Protein AF-A0A3D4WMC2-F1 (afdb_monomer_lite)

Sequence (214 aa):
MTVELIIPGALRSEVDGASRVSVDASGTLRAVLDEVEQRWPRLGRRIRDEQGELRRYVNVYVNGEDCRALSGQETEVASGAEVQVIPSVAGGSDFDGKAVLAEHFAPWVQDLGLVVEETGADFATLRLPWSDRLAREGGALSGQALMAAADTATVIAISSARGSFGPMTTVQLSANFQRPVTGQDVLVTSRITKLGRSLAFADITMSVSDAVVA

Radius of gyration: 20.29 Å; chains: 1; bounding box: 55×29×48 Å

Secondary structure (DSSP, 8-state):
-EEEEE--GGGGGGGTT-SEEEEE--EEHHHHHHHHHHH-HHHHHHHB-TTSPBPTTEEEEETTEEGGGTTGGG-EE-TT-EEEEEE--SSS----HHHHHHHHS-HHHHTTT-EEEEE-SSEEEEEE---TTTBPTTSBBPHHHHHHHHHHHHHHHHHHHHTS------S-------S--BSS-EEEEEEEEEE-SS-EEEEEEEEETTEE--

pLDDT: mean 90.65, std 10.29, range [39.53, 98.75]

Foldseek 3Di:
DKEKEADAQVCCVLVVNDRIDIFPAFQWLLRSLVSCCVVRVVSSVLQAPPVSAGDPQKFKAKQLHTLVVPVNRNHGHDPHIYIYIAGRPPDDDDLPLVCCQVPPDDPVLVVQVKAWDDEDLFKTKIKRFQDPVQADVVQFGDVVSVQSNQVSRQQSRLCSNRNHHDDDDDPDDDDDFDDTDHPFMKIKMWGWPDDDRRDTDIDIFIDTPNDTGD

Structure (mmCIF, N/CA/C/O backbone):
data_AF-A0A3D4WMC2-F1
#
_entry.id   AF-A0A3D4WMC2-F1
#
loop_
_atom_site.group_PDB
_atom_site.id
_atom_site.type_symbol
_atom_site.label_atom_id
_atom_site.label_alt_id
_atom_site.label_comp_id
_atom_site.label_asym_id
_atom_site.label_entity_id
_atom_site.label_seq_id
_atom_site.pdbx_PDB_ins_code
_atom_site.Cartn_x
_atom_site.Cartn_y
_atom_site.Cartn_z
_atom_site.occupancy
_atom_site.B_iso_or_equiv
_atom_site.auth_seq_id
_atom_site.auth_comp_id
_atom_site.auth_asym_id
_atom_site.auth_atom_id
_atom_site.pdbx_PDB_model_num
ATOM 1 N N . MET A 1 1 ? -23.865 13.135 20.767 1.00 79.81 1 MET A N 1
ATOM 2 C CA . MET A 1 1 ? -22.484 13.469 20.352 1.00 79.81 1 MET A CA 1
ATOM 3 C C . MET A 1 1 ? -22.296 12.842 18.989 1.00 79.81 1 MET A C 1
ATOM 5 O O . MET A 1 1 ? -22.912 11.811 18.766 1.00 79.81 1 MET A O 1
ATOM 9 N N . THR A 1 2 ? -21.524 13.448 18.093 1.00 91.06 2 THR A N 1
ATOM 10 C CA . THR A 1 2 ? -21.392 12.935 16.721 1.00 91.06 2 THR A CA 1
ATOM 11 C C . THR A 1 2 ? -20.000 12.358 16.528 1.00 91.06 2 THR A C 1
ATOM 13 O O . THR A 1 2 ? -19.011 13.019 16.839 1.00 91.06 2 THR A O 1
ATOM 16 N N . VAL A 1 3 ? -19.936 11.125 16.041 1.00 95.00 3 VAL A N 1
ATOM 17 C CA . VAL A 1 3 ? -18.716 10.383 15.712 1.00 95.00 3 VAL A CA 1
ATOM 18 C C . VAL A 1 3 ? -18.649 10.247 14.194 1.00 95.00 3 VAL A C 1
ATOM 20 O O . VAL A 1 3 ? -19.673 10.005 13.547 1.00 95.00 3 VAL A O 1
ATOM 23 N N . GLU A 1 4 ? -17.466 10.422 13.614 1.00 96.44 4 GLU A N 1
ATOM 24 C CA . GLU A 1 4 ? -17.258 10.190 12.185 1.00 96.44 4 GLU A CA 1
ATOM 25 C C . GLU A 1 4 ? -16.843 8.736 11.962 1.00 96.44 4 GLU A C 1
ATOM 27 O O . GLU A 1 4 ? -15.809 8.297 12.457 1.00 96.44 4 GLU A O 1
ATOM 32 N N . LEU A 1 5 ? -17.648 7.979 11.219 1.00 96.00 5 LEU A N 1
ATOM 33 C CA . LEU A 1 5 ? -17.351 6.601 10.850 1.00 96.00 5 LEU A CA 1
ATOM 34 C C . LEU A 1 5 ? -16.801 6.550 9.420 1.00 96.00 5 LEU A C 1
ATOM 36 O O . LEU A 1 5 ? -17.503 6.894 8.465 1.00 96.00 5 LEU A O 1
ATOM 40 N N . ILE A 1 6 ? -15.564 6.085 9.263 1.00 90.88 6 ILE A N 1
ATOM 41 C CA . ILE A 1 6 ? -14.930 5.852 7.963 1.00 90.88 6 ILE A CA 1
ATOM 42 C C . ILE A 1 6 ? -15.318 4.473 7.442 1.00 90.88 6 ILE A C 1
ATOM 44 O O . ILE A 1 6 ? -15.107 3.451 8.106 1.00 90.88 6 ILE A O 1
ATOM 48 N N . ILE A 1 7 ? -15.834 4.455 6.213 1.00 88.69 7 ILE A N 1
ATOM 49 C CA . ILE A 1 7 ? -16.343 3.256 5.558 1.00 88.69 7 ILE A CA 1
ATOM 50 C C . ILE A 1 7 ? -15.351 2.768 4.490 1.00 88.69 7 ILE A C 1
ATOM 52 O O . ILE A 1 7 ? -15.084 3.473 3.503 1.00 88.69 7 ILE A O 1
ATOM 56 N N . PRO A 1 8 ? -14.814 1.546 4.642 1.00 79.25 8 PRO A N 1
ATOM 57 C CA . PRO A 1 8 ? -13.901 0.957 3.672 1.00 79.25 8 PRO A CA 1
ATOM 58 C C . PRO A 1 8 ? -14.648 0.643 2.373 1.00 79.25 8 PRO A C 1
ATOM 60 O O . PRO A 1 8 ? -15.849 0.374 2.395 1.00 79.25 8 PRO A O 1
ATOM 63 N N . GLY A 1 9 ? -13.933 0.643 1.240 1.00 75.12 9 GLY A N 1
ATOM 64 C CA . GLY A 1 9 ? -14.512 0.454 -0.101 1.00 75.12 9 GLY A CA 1
ATOM 65 C C . GLY A 1 9 ? -15.495 -0.719 -0.187 1.00 75.12 9 GLY A C 1
ATOM 66 O O . GLY A 1 9 ? -16.631 -0.533 -0.617 1.00 75.12 9 GLY A O 1
ATOM 67 N N . ALA A 1 10 ? -15.094 -1.873 0.352 1.00 76.25 10 ALA A N 1
ATOM 68 C CA . ALA A 1 10 ? -15.871 -3.115 0.387 1.00 76.25 10 ALA A CA 1
ATOM 69 C C . ALA A 1 10 ? -17.209 -3.041 1.154 1.00 76.25 10 ALA A C 1
ATOM 71 O O . ALA A 1 10 ? -18.025 -3.953 1.054 1.00 76.25 10 ALA A O 1
ATOM 72 N N . LEU A 1 11 ? -17.429 -2.001 1.966 1.00 84.94 11 LEU A N 1
ATOM 73 C CA . LEU A 1 11 ? -18.644 -1.820 2.769 1.00 84.94 11 LEU A CA 1
ATOM 74 C C . LEU A 1 11 ? -19.471 -0.600 2.341 1.00 84.94 11 LEU A C 1
ATOM 76 O O . LEU A 1 11 ? -20.548 -0.376 2.891 1.00 84.94 11 LEU A O 1
ATOM 80 N N . ARG A 1 12 ? -19.013 0.183 1.353 1.00 85.88 12 ARG A N 1
ATOM 81 C CA . ARG A 1 12 ? -19.705 1.414 0.929 1.00 85.88 12 ARG A CA 1
ATOM 82 C C . ARG A 1 12 ? -21.097 1.148 0.356 1.00 85.88 12 ARG A C 1
ATOM 84 O O . ARG A 1 12 ? -21.978 1.985 0.520 1.00 85.88 12 ARG A O 1
ATOM 91 N N . SER A 1 13 ? -21.333 -0.009 -0.267 1.00 86.00 13 SER A N 1
ATOM 92 C CA . SER A 1 13 ? -22.663 -0.406 -0.763 1.00 86.00 13 SER 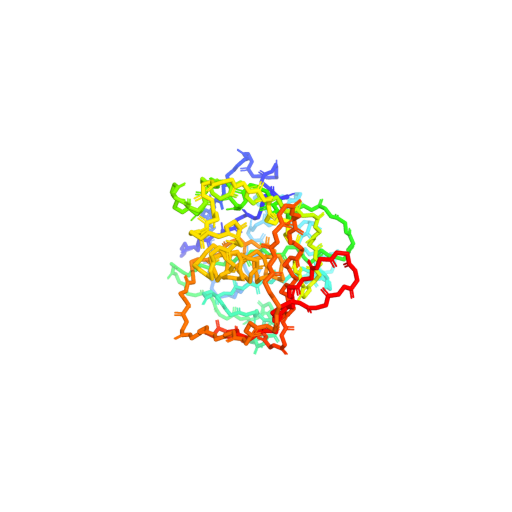A CA 1
ATOM 93 C C . SER A 1 13 ? -23.722 -0.499 0.335 1.00 86.00 13 SER A C 1
ATOM 95 O O . SER A 1 13 ? -24.908 -0.392 0.040 1.00 86.00 13 SER A O 1
ATOM 97 N N . GLU A 1 14 ? -23.309 -0.671 1.593 1.00 92.06 14 GLU A N 1
ATOM 98 C CA . GLU A 1 14 ? -24.220 -0.765 2.736 1.00 92.06 14 GLU A CA 1
ATOM 99 C C . GLU A 1 14 ? -24.633 0.609 3.287 1.00 92.06 14 GLU A C 1
ATOM 101 O O . GLU A 1 14 ? -25.505 0.684 4.152 1.00 92.06 14 GLU A O 1
ATOM 106 N N . VAL A 1 15 ? -24.016 1.686 2.786 1.00 93.50 15 VAL A N 1
ATOM 107 C CA . VAL A 1 15 ? -24.233 3.084 3.197 1.00 93.50 15 VAL A CA 1
ATOM 108 C C . VAL A 1 15 ? -24.370 4.022 1.989 1.00 93.50 15 VAL A C 1
ATOM 110 O O . VAL A 1 15 ? -23.831 5.129 1.976 1.00 93.50 15 VAL A O 1
ATOM 113 N N . ASP A 1 16 ? -25.048 3.568 0.934 1.00 90.62 16 ASP A N 1
ATOM 114 C CA . ASP A 1 16 ? -25.332 4.364 -0.273 1.00 90.62 16 ASP A CA 1
ATOM 115 C C . ASP A 1 16 ? -24.078 4.943 -0.964 1.00 90.62 16 ASP A C 1
ATOM 117 O O . ASP A 1 16 ? -24.099 6.019 -1.561 1.00 90.62 16 ASP A O 1
ATOM 121 N N . GLY A 1 17 ? -22.953 4.229 -0.885 1.00 84.25 17 GLY A N 1
ATOM 122 C CA . GLY A 1 17 ? -21.684 4.624 -1.497 1.00 84.25 17 GLY A CA 1
ATOM 123 C C . GLY A 1 17 ? -20.848 5.602 -0.665 1.00 84.25 17 GLY A C 1
ATOM 124 O O . GLY A 1 17 ? -19.732 5.935 -1.074 1.00 84.25 17 GLY A O 1
ATOM 125 N N . ALA A 1 18 ? -21.336 6.051 0.495 1.00 88.88 18 ALA A N 1
ATOM 126 C CA . ALA A 1 18 ? -20.637 7.022 1.327 1.00 88.88 18 ALA A CA 1
ATOM 127 C C . ALA A 1 18 ? -19.306 6.467 1.865 1.00 88.88 18 ALA A C 1
ATOM 129 O O . ALA A 1 18 ? -19.234 5.358 2.391 1.00 88.88 18 ALA A O 1
ATOM 130 N N . SER A 1 19 ? -18.236 7.259 1.761 1.00 83.62 19 SER A N 1
ATOM 131 C CA . SER A 1 19 ? -16.929 6.936 2.355 1.00 83.62 19 SER A CA 1
ATOM 132 C C . SER A 1 19 ? -16.824 7.343 3.827 1.00 83.62 19 SER A C 1
ATOM 134 O O . SER A 1 19 ? -15.946 6.851 4.537 1.00 83.62 19 SER A O 1
ATOM 136 N N . ARG A 1 20 ? -17.717 8.229 4.283 1.00 93.75 20 ARG A N 1
ATOM 137 C CA . ARG A 1 20 ? -17.836 8.705 5.662 1.00 93.75 20 ARG A CA 1
ATOM 138 C C . ARG A 1 20 ? -19.301 8.882 6.019 1.00 93.75 20 ARG A C 1
ATOM 140 O O . ARG A 1 20 ? -20.067 9.406 5.210 1.00 93.75 20 ARG A O 1
ATOM 147 N N . VAL A 1 21 ? -19.674 8.485 7.228 1.00 95.75 21 VAL A N 1
ATOM 148 C CA . VAL A 1 21 ? -21.016 8.708 7.769 1.00 95.75 21 VAL A CA 1
ATOM 149 C C . VAL A 1 21 ? -20.936 9.212 9.204 1.00 95.75 21 VAL A C 1
ATOM 151 O O . VAL A 1 21 ? -20.069 8.806 9.972 1.00 95.75 21 VAL A O 1
ATOM 154 N N . SER A 1 22 ? -21.850 10.104 9.571 1.00 95.94 22 SER A N 1
ATOM 155 C CA . SER A 1 22 ? -21.962 10.608 10.940 1.00 95.94 22 SER A CA 1
ATOM 156 C C . SER A 1 22 ? -22.895 9.719 11.756 1.00 95.94 22 SER A C 1
ATOM 158 O O . SER A 1 22 ? -24.013 9.426 11.318 1.00 95.94 22 SER A O 1
ATOM 160 N N . VAL A 1 23 ? -22.432 9.313 12.936 1.00 95.94 23 VAL A N 1
ATOM 161 C CA . VAL A 1 23 ? -23.156 8.460 13.884 1.00 95.94 23 VAL A CA 1
ATOM 162 C C . VAL A 1 23 ? -23.379 9.240 15.173 1.00 95.94 23 VAL A C 1
ATOM 164 O O . VAL A 1 23 ? -22.422 9.729 15.776 1.00 95.94 23 VAL A O 1
ATOM 167 N N . ASP A 1 24 ? -24.635 9.357 15.597 1.00 93.06 24 ASP A N 1
ATOM 168 C CA . ASP A 1 24 ? -24.990 10.066 16.824 1.00 93.06 24 ASP A CA 1
ATOM 169 C C . ASP A 1 24 ? -25.003 9.102 18.012 1.00 93.06 24 ASP A C 1
ATOM 171 O O . ASP A 1 24 ? -26.037 8.580 18.414 1.00 93.06 24 ASP A O 1
ATOM 175 N N . ALA A 1 25 ? -23.826 8.881 18.593 1.00 89.12 25 ALA A N 1
ATOM 176 C CA . ALA A 1 25 ? -23.631 8.013 19.747 1.00 89.12 25 ALA A CA 1
ATOM 177 C C . ALA A 1 25 ? -22.670 8.655 20.759 1.00 89.12 25 ALA A C 1
ATOM 179 O O . ALA A 1 25 ? -21.869 9.532 20.431 1.00 89.12 25 ALA A O 1
ATOM 180 N N . SER A 1 26 ? -22.768 8.247 22.022 1.00 84.44 26 SER A N 1
ATOM 181 C CA . SER A 1 26 ? -21.891 8.710 23.102 1.00 84.44 26 SER A CA 1
ATOM 182 C C . SER A 1 26 ? -21.474 7.552 23.992 1.00 84.44 26 SER A C 1
ATOM 184 O O . SER A 1 26 ? -22.253 6.620 24.185 1.00 84.44 26 SER A O 1
ATOM 186 N N . GLY A 1 27 ? -20.295 7.655 24.599 1.00 93.00 27 GLY A N 1
ATOM 187 C CA . GLY A 1 27 ? -19.783 6.639 25.511 1.00 93.00 27 GLY A CA 1
ATOM 188 C C . GLY A 1 27 ? -18.782 5.745 24.802 1.00 93.00 27 GLY A C 1
ATOM 189 O O . GLY A 1 27 ? -17.664 6.181 24.552 1.00 93.00 27 GLY A O 1
ATOM 190 N N . THR A 1 28 ? -19.161 4.506 24.499 1.00 97.31 28 THR A N 1
ATOM 191 C CA . THR A 1 28 ? -18.226 3.476 24.030 1.00 97.31 28 THR A CA 1
ATOM 192 C C . THR A 1 28 ? -18.345 3.182 22.538 1.00 97.31 28 THR A C 1
ATOM 194 O O . THR A 1 28 ? -19.343 3.500 21.887 1.00 97.31 28 THR A O 1
ATOM 197 N N . LEU A 1 29 ? -17.333 2.503 21.997 1.00 97.31 29 LEU A N 1
ATOM 198 C CA . LEU A 1 29 ? -17.369 1.951 20.647 1.00 97.31 29 LEU A CA 1
ATOM 199 C C . LEU A 1 29 ? -18.573 1.015 20.453 1.00 97.31 29 LEU A C 1
ATOM 201 O O . LEU A 1 29 ? -19.177 1.036 19.386 1.00 97.31 29 LEU A O 1
ATOM 205 N N . ARG A 1 30 ? -18.978 0.255 21.478 1.00 97.62 30 ARG A N 1
ATOM 206 C CA . ARG A 1 30 ? -20.194 -0.569 21.450 1.00 97.62 30 ARG A CA 1
ATOM 207 C C . ARG A 1 30 ? -21.422 0.269 21.115 1.00 97.62 30 ARG A C 1
ATOM 209 O O . ARG A 1 30 ? -22.136 -0.082 20.186 1.00 97.62 30 ARG A O 1
ATOM 216 N N . ALA A 1 31 ? -21.612 1.400 21.796 1.00 96.75 31 ALA A N 1
ATOM 217 C CA . ALA A 1 31 ? -22.747 2.287 21.550 1.00 96.75 31 ALA A CA 1
ATOM 218 C C . ALA A 1 31 ? -22.734 2.867 20.124 1.00 96.75 31 ALA A C 1
ATOM 220 O O . ALA A 1 31 ? -23.779 2.974 19.488 1.00 96.75 31 ALA A O 1
ATOM 221 N N . VAL A 1 32 ? -21.550 3.196 19.594 1.00 97.06 32 VAL A N 1
ATOM 222 C CA . VAL A 1 32 ? -21.398 3.610 18.187 1.00 97.06 32 VAL A CA 1
ATOM 223 C C . VAL A 1 32 ? -21.818 2.479 17.244 1.00 97.06 32 VAL A C 1
ATOM 225 O O . VAL A 1 32 ? -22.563 2.714 16.297 1.00 97.06 32 VAL A O 1
ATOM 228 N N . LEU A 1 33 ? -21.365 1.249 17.493 1.00 96.69 33 LEU A N 1
ATOM 229 C CA . LEU A 1 33 ? -21.686 0.087 16.659 1.00 96.69 33 LEU A CA 1
ATOM 230 C C . LEU A 1 33 ? -23.160 -0.339 16.769 1.00 96.69 33 LEU A C 1
ATOM 232 O O . LEU A 1 33 ? -23.713 -0.828 15.786 1.00 96.69 33 LEU A O 1
ATOM 236 N N . ASP A 1 34 ? -23.800 -0.114 17.917 1.00 96.94 34 ASP A N 1
ATOM 237 C CA . ASP A 1 34 ? -25.238 -0.321 18.118 1.00 96.94 34 ASP A CA 1
ATOM 238 C C . ASP A 1 34 ? -26.063 0.642 17.258 1.00 96.94 34 ASP A C 1
ATOM 240 O O . ASP A 1 34 ? -26.964 0.204 16.540 1.00 96.94 34 ASP A O 1
ATOM 244 N N . GLU A 1 35 ? -25.705 1.928 17.244 1.00 97.00 35 GLU A N 1
ATOM 245 C CA . GLU A 1 35 ? -26.346 2.922 16.372 1.00 97.00 35 GLU A CA 1
ATOM 246 C C . GLU A 1 35 ? -26.117 2.594 14.885 1.00 97.00 35 GLU A C 1
ATOM 248 O O . GLU A 1 35 ? -27.031 2.687 14.062 1.00 97.00 35 GLU A O 1
ATOM 253 N N . VAL A 1 36 ? -24.913 2.133 14.525 1.00 95.94 36 VAL A N 1
ATOM 254 C CA . VAL A 1 36 ? -24.608 1.663 13.163 1.00 95.94 36 VAL A CA 1
ATOM 255 C C . VAL A 1 36 ? -25.488 0.485 12.766 1.00 95.94 36 VAL A C 1
ATOM 257 O O . VAL A 1 36 ? -25.983 0.458 11.643 1.00 95.94 36 VAL A O 1
ATOM 260 N N . GLU A 1 37 ? -25.699 -0.488 13.649 1.00 95.62 37 GLU A N 1
ATOM 261 C CA . GLU A 1 37 ? -26.570 -1.626 13.364 1.00 95.62 37 GLU A CA 1
ATOM 262 C C . GLU A 1 37 ? -28.040 -1.212 13.246 1.00 95.62 37 GLU A C 1
ATOM 264 O O . GLU A 1 37 ? -28.750 -1.724 12.380 1.00 95.62 37 GLU A O 1
ATOM 269 N N . GLN A 1 38 ? -28.490 -0.251 14.053 1.00 96.00 38 GLN A N 1
ATOM 270 C CA . GLN A 1 38 ? -29.850 0.271 13.971 1.00 96.00 38 GLN A CA 1
ATOM 271 C C . GLN A 1 38 ? -30.100 1.010 12.649 1.00 96.00 38 GLN A C 1
ATOM 273 O O . GLN A 1 38 ? -31.136 0.805 12.010 1.00 96.00 38 GLN A O 1
ATOM 278 N N . ARG A 1 39 ? -29.152 1.850 12.221 1.00 95.94 39 ARG A N 1
ATOM 279 C CA . ARG A 1 39 ? -29.283 2.677 11.014 1.00 95.94 39 ARG A CA 1
ATOM 280 C C . ARG A 1 39 ? -28.939 1.930 9.726 1.00 95.94 39 ARG A C 1
ATOM 282 O O . ARG A 1 39 ? -29.609 2.122 8.713 1.00 95.94 39 ARG A O 1
ATOM 289 N N . TRP A 1 40 ? -27.936 1.055 9.767 1.00 96.50 40 TRP A N 1
ATOM 290 C CA . TRP A 1 40 ? -27.468 0.236 8.645 1.00 96.50 40 TRP A CA 1
ATOM 291 C C . TRP A 1 40 ? -27.315 -1.238 9.063 1.00 96.50 40 TRP A C 1
ATOM 293 O O . TRP A 1 40 ? -26.197 -1.739 9.223 1.00 96.50 40 TRP A O 1
ATOM 303 N N . PRO A 1 41 ? -28.424 -1.999 9.167 1.00 95.56 41 PRO A N 1
ATOM 304 C CA . PRO A 1 41 ? -28.396 -3.375 9.675 1.00 95.56 41 PRO A CA 1
ATOM 305 C C . PRO A 1 41 ? -27.457 -4.315 8.913 1.00 95.56 41 PRO A C 1
ATOM 307 O O . PRO A 1 41 ? -26.854 -5.219 9.491 1.00 95.56 41 PRO A O 1
ATOM 310 N N . ARG A 1 42 ? -27.309 -4.118 7.597 1.00 92.88 42 ARG A N 1
ATOM 311 C CA . ARG A 1 42 ? -26.388 -4.920 6.781 1.00 92.88 42 ARG A CA 1
ATOM 312 C C . ARG A 1 42 ? -24.924 -4.620 7.104 1.00 92.88 42 ARG A C 1
ATOM 314 O O . ARG A 1 42 ? -24.143 -5.561 7.219 1.00 92.88 42 ARG A O 1
ATOM 321 N N . LEU A 1 43 ? -24.573 -3.350 7.322 1.00 93.62 43 LEU A N 1
ATOM 322 C CA . LEU A 1 43 ? -23.238 -2.944 7.763 1.00 93.62 43 LEU A CA 1
ATOM 323 C C . LEU A 1 43 ? -22.930 -3.503 9.159 1.00 93.62 43 LEU A C 1
ATOM 325 O O . LEU A 1 43 ? -21.882 -4.120 9.346 1.00 93.62 43 LEU A O 1
ATOM 329 N N . GLY A 1 44 ? -23.868 -3.381 10.106 1.00 93.94 44 GLY A N 1
ATOM 330 C CA . GLY A 1 44 ? -23.733 -3.949 11.453 1.00 93.94 44 GLY A CA 1
ATOM 331 C C . GLY A 1 44 ? -23.392 -5.443 11.423 1.00 93.94 44 GLY A C 1
ATOM 332 O O . GLY A 1 44 ? -22.395 -5.864 12.007 1.00 93.94 44 GLY A O 1
ATOM 333 N N . ARG A 1 45 ? -24.119 -6.234 10.619 1.00 91.75 45 ARG A N 1
ATOM 334 C CA . ARG A 1 45 ? -23.867 -7.681 10.434 1.00 91.75 45 ARG A CA 1
ATOM 335 C C . ARG A 1 45 ? -22.518 -8.013 9.797 1.00 91.75 45 ARG A C 1
ATOM 337 O O . ARG A 1 45 ? -22.008 -9.119 9.993 1.00 91.75 45 ARG A O 1
ATOM 344 N N . ARG A 1 46 ? -21.949 -7.104 9.000 1.00 88.44 46 ARG A N 1
ATOM 345 C CA . ARG A 1 46 ? -20.606 -7.259 8.416 1.00 88.44 46 ARG A CA 1
ATOM 346 C C . ARG A 1 46 ? -19.512 -7.012 9.453 1.00 88.44 46 ARG A C 1
ATOM 348 O O . ARG A 1 46 ? -18.450 -7.615 9.341 1.00 88.44 46 ARG A O 1
ATOM 355 N N . ILE A 1 47 ? -19.778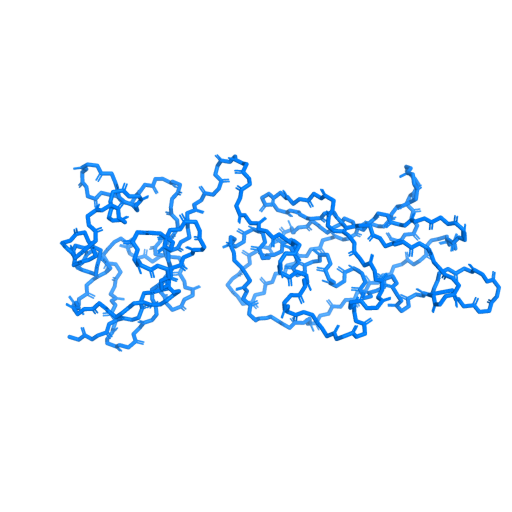 -6.175 10.454 1.00 92.44 47 ILE A N 1
ATOM 356 C CA . ILE A 1 47 ? -18.819 -5.781 11.496 1.00 92.44 47 ILE A CA 1
ATOM 357 C C . ILE A 1 47 ? -18.875 -6.728 12.702 1.00 92.44 47 ILE A C 1
ATOM 359 O O . ILE A 1 47 ? -17.830 -7.154 13.203 1.00 92.44 47 ILE A O 1
ATOM 363 N N . ARG A 1 48 ? -20.083 -7.087 13.147 1.00 94.12 48 ARG A N 1
ATOM 364 C CA . ARG A 1 48 ? -20.333 -7.896 14.346 1.00 94.12 48 ARG A CA 1
ATOM 365 C C . ARG A 1 48 ? -20.985 -9.236 14.021 1.00 94.12 48 ARG A C 1
ATOM 367 O O . ARG A 1 48 ? -21.585 -9.417 12.956 1.00 94.12 48 ARG A O 1
ATOM 374 N N . ASP A 1 49 ? -20.794 -10.205 14.903 1.00 91.94 49 ASP A N 1
ATOM 375 C CA . ASP A 1 49 ? -21.526 -11.466 14.887 1.00 91.94 49 ASP A CA 1
ATOM 376 C C . ASP A 1 49 ? -22.905 -11.335 15.559 1.00 91.94 49 ASP A C 1
ATOM 378 O O . ASP A 1 49 ? -23.335 -10.252 15.950 1.00 91.94 49 ASP A O 1
ATOM 382 N N . GLU A 1 50 ? -23.625 -12.451 15.657 1.00 90.00 50 GLU A N 1
ATOM 383 C CA . GLU A 1 50 ? -24.977 -12.504 16.229 1.00 90.00 50 GLU A CA 1
ATOM 384 C C . GLU A 1 50 ? -25.010 -12.242 17.743 1.00 90.00 50 GLU A C 1
ATOM 386 O O . GLU A 1 50 ? -26.077 -11.999 18.300 1.00 90.00 50 GLU A O 1
ATOM 391 N N . GLN A 1 51 ? -23.858 -12.290 18.414 1.00 92.94 51 GLN A N 1
ATOM 392 C CA . GLN A 1 51 ? -23.718 -12.020 19.845 1.00 92.94 51 GLN A CA 1
ATOM 393 C C . GLN A 1 51 ? -23.420 -10.536 20.106 1.00 92.94 51 GLN A C 1
ATOM 395 O O . GLN A 1 51 ? -23.285 -10.131 21.259 1.00 92.94 51 GLN A O 1
ATOM 400 N N . GLY A 1 52 ? -23.330 -9.719 19.049 1.00 93.06 52 GLY A N 1
ATOM 401 C CA . GLY A 1 52 ? -22.926 -8.321 19.142 1.00 93.06 52 GLY A CA 1
ATOM 402 C C . GLY A 1 52 ? -21.425 -8.164 19.376 1.00 93.06 52 GLY A C 1
ATOM 403 O O . GLY A 1 52 ? -20.982 -7.098 19.809 1.00 93.06 52 GLY A O 1
ATOM 404 N N . GLU A 1 53 ? -20.629 -9.200 19.100 1.00 95.38 53 GLU A N 1
ATOM 405 C CA . GLU A 1 53 ? -19.180 -9.148 19.225 1.00 95.38 53 GLU A CA 1
ATOM 406 C C . GLU A 1 53 ? -18.496 -8.824 17.899 1.00 95.38 53 GLU A C 1
ATOM 408 O O . GLU A 1 53 ? -18.937 -9.237 16.825 1.00 95.38 53 GLU A O 1
ATOM 413 N N . LEU A 1 54 ? -17.409 -8.044 17.954 1.00 91.50 54 LEU A N 1
ATOM 414 C CA . LEU A 1 54 ? -16.601 -7.763 16.768 1.00 91.50 54 LEU A CA 1
ATOM 415 C C . LEU A 1 54 ? -16.129 -9.080 16.162 1.00 91.50 54 LEU A C 1
ATOM 417 O O . LEU A 1 54 ? -15.445 -9.874 16.815 1.00 91.50 54 LEU A O 1
ATOM 421 N N . ARG A 1 55 ? -16.428 -9.283 14.877 1.00 89.00 55 ARG A N 1
ATOM 422 C CA . ARG A 1 55 ? -15.951 -10.466 14.163 1.00 89.00 55 ARG A CA 1
ATOM 423 C C . ARG A 1 55 ? -14.429 -10.523 14.260 1.00 89.00 55 ARG A C 1
ATOM 425 O O . ARG A 1 55 ? -13.743 -9.511 14.117 1.00 89.00 55 ARG A O 1
ATOM 432 N N . ARG A 1 56 ? -13.888 -11.730 14.453 1.00 79.19 56 ARG A N 1
ATOM 433 C CA . ARG A 1 56 ? -12.438 -11.984 14.591 1.00 79.19 56 ARG A CA 1
ATOM 434 C C . ARG A 1 56 ? -11.604 -11.307 13.501 1.00 79.19 56 ARG A C 1
ATOM 436 O O . ARG A 1 56 ? -10.506 -10.836 13.765 1.00 79.19 56 ARG A O 1
ATOM 443 N N . TYR A 1 57 ? -12.157 -11.271 12.295 1.00 73.75 57 TYR A N 1
ATOM 444 C CA . TYR A 1 57 ? -11.560 -10.702 11.100 1.00 73.75 57 TYR A CA 1
ATOM 445 C C . TYR A 1 57 ? -12.142 -9.321 10.772 1.00 73.75 57 TYR A C 1
ATOM 447 O O . TYR A 1 57 ? -12.350 -8.996 9.614 1.00 73.75 57 TYR A O 1
ATOM 455 N N . VAL A 1 58 ? -12.465 -8.493 11.753 1.00 82.56 58 VAL A N 1
ATOM 456 C CA . VAL A 1 58 ? -12.780 -7.078 11.528 1.00 82.56 58 VAL A CA 1
ATOM 457 C C . VAL A 1 58 ? -11.979 -6.289 12.542 1.00 82.56 58 VAL A C 1
ATOM 459 O O . VAL A 1 58 ? -12.063 -6.558 13.738 1.00 82.56 58 VAL A O 1
ATOM 462 N N . ASN A 1 59 ? -11.157 -5.365 12.068 1.00 83.31 59 ASN A N 1
ATOM 463 C CA . ASN A 1 59 ? -10.407 -4.439 12.899 1.00 83.31 59 ASN A CA 1
ATOM 464 C C . ASN A 1 59 ? -11.170 -3.121 12.933 1.00 83.31 59 ASN A C 1
ATOM 466 O O . ASN A 1 59 ? -11.684 -2.665 11.913 1.00 83.31 59 ASN A O 1
ATOM 470 N N . VAL A 1 60 ? -11.262 -2.517 14.109 1.00 91.06 60 VAL A N 1
ATOM 471 C CA . VAL A 1 60 ? -11.906 -1.217 14.274 1.00 91.06 60 VAL A CA 1
ATOM 472 C C . VAL A 1 60 ? -10.939 -0.323 15.017 1.00 91.06 60 VAL A C 1
ATOM 474 O O . VAL A 1 60 ? -10.413 -0.718 16.055 1.00 91.06 60 VAL A O 1
ATOM 477 N N . TYR A 1 61 ? -10.686 0.857 14.468 1.00 90.44 61 TYR A N 1
ATOM 478 C CA . TYR A 1 61 ? -9.749 1.826 15.016 1.00 90.44 61 TYR A CA 1
ATOM 479 C C . TYR A 1 61 ? -10.514 3.029 15.545 1.00 90.44 61 TYR A C 1
ATOM 481 O O . TYR A 1 61 ? -11.455 3.486 14.903 1.00 90.44 61 TYR A O 1
ATOM 489 N N . VAL A 1 62 ? -10.088 3.558 16.687 1.00 93.69 62 VAL A N 1
ATOM 490 C CA . VAL A 1 62 ? -10.583 4.814 17.257 1.00 93.69 62 VAL A CA 1
ATOM 491 C C . VAL A 1 62 ? -9.421 5.803 17.235 1.00 93.69 62 VAL A C 1
ATOM 493 O O . VAL A 1 62 ? -8.390 5.556 17.858 1.00 93.69 62 VAL A O 1
ATOM 496 N N . ASN A 1 63 ? -9.543 6.893 16.472 1.00 90.81 63 ASN A N 1
ATOM 497 C CA . ASN A 1 63 ? -8.481 7.883 16.242 1.00 90.81 63 ASN A CA 1
ATOM 498 C C . ASN A 1 63 ? -7.130 7.238 15.847 1.00 90.81 63 ASN A C 1
ATOM 500 O O . ASN A 1 63 ? -6.061 7.598 16.354 1.00 90.81 63 ASN A O 1
ATOM 504 N N . GLY A 1 64 ? -7.196 6.236 14.963 1.00 80.88 64 GLY A N 1
ATOM 505 C CA . GLY A 1 64 ? -6.035 5.510 14.439 1.00 80.88 64 GLY A CA 1
ATOM 506 C C . GLY A 1 64 ? -5.446 4.431 15.358 1.00 80.88 64 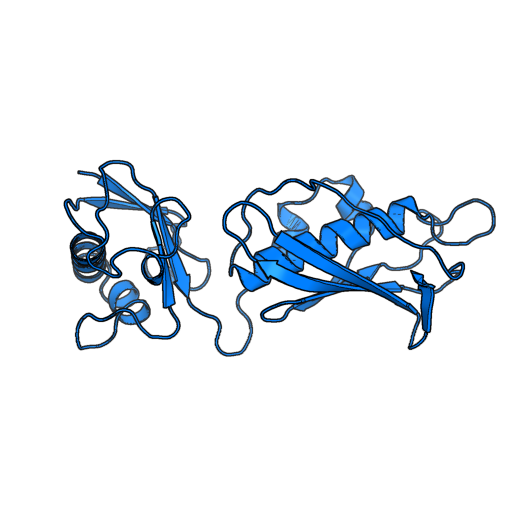GLY A C 1
ATOM 507 O O . GLY A 1 64 ? -4.390 3.884 15.039 1.00 80.88 64 GLY A O 1
ATOM 508 N N . GLU A 1 65 ? -6.090 4.100 16.480 1.00 80.88 65 GLU A N 1
ATOM 509 C CA . GLU A 1 65 ? -5.645 3.050 17.405 1.00 80.88 65 GLU A CA 1
ATOM 510 C C . GLU A 1 65 ? -6.624 1.869 17.427 1.00 80.88 65 GLU A C 1
ATOM 512 O O . GLU A 1 65 ? -7.827 2.069 17.563 1.00 80.88 65 GLU A O 1
ATOM 517 N N . ASP A 1 66 ? -6.117 0.642 17.247 1.00 84.25 66 ASP A N 1
ATOM 518 C CA . ASP A 1 66 ? -6.949 -0.569 17.206 1.00 84.25 66 ASP A CA 1
ATOM 519 C C . ASP A 1 66 ? -7.664 -0.745 18.549 1.00 84.25 66 ASP A C 1
ATOM 521 O O . ASP A 1 66 ? -7.022 -0.830 19.599 1.00 84.25 66 ASP A O 1
ATOM 525 N N . CYS A 1 67 ? -8.991 -0.845 18.515 1.00 90.69 67 CYS A N 1
ATOM 526 C CA . CYS A 1 67 ? -9.808 -1.041 19.704 1.00 90.69 67 CYS A CA 1
ATOM 527 C C . CYS A 1 67 ? -9.371 -2.269 20.517 1.00 90.69 67 CYS A C 1
ATOM 529 O O . CYS A 1 67 ? -9.480 -2.248 21.738 1.00 90.69 67 CYS A O 1
ATOM 531 N N . ARG A 1 68 ? -8.810 -3.315 19.892 1.00 86.75 68 ARG A N 1
ATOM 532 C CA . ARG A 1 68 ? -8.303 -4.504 20.603 1.00 86.75 68 ARG A CA 1
ATOM 533 C C . ARG A 1 68 ? -7.045 -4.241 21.426 1.00 86.75 68 ARG A C 1
ATOM 535 O O . ARG A 1 68 ? -6.796 -4.976 22.375 1.00 86.75 68 ARG A O 1
ATOM 542 N N . ALA A 1 69 ? -6.255 -3.234 21.062 1.00 81.88 69 ALA A N 1
ATOM 543 C CA . ALA A 1 69 ? -5.131 -2.763 21.871 1.00 81.88 69 ALA A CA 1
ATOM 544 C C . ALA A 1 69 ? -5.586 -1.819 23.003 1.00 81.88 69 ALA A C 1
ATOM 546 O O . ALA A 1 69 ? -4.818 -1.557 23.926 1.00 81.88 69 ALA A O 1
ATOM 547 N N . LEU A 1 70 ? -6.826 -1.327 22.921 1.00 90.88 70 LEU A N 1
ATOM 548 C CA . LEU A 1 70 ? -7.507 -0.512 23.924 1.00 90.88 70 LEU A CA 1
ATOM 549 C C . LEU A 1 70 ? -8.434 -1.399 24.782 1.00 90.88 70 LEU A C 1
ATOM 551 O O . LEU A 1 70 ? -8.055 -2.496 25.190 1.00 90.88 70 LEU A O 1
ATOM 555 N N . SER A 1 71 ? -9.660 -0.940 25.048 1.00 95.25 71 SER A N 1
ATOM 556 C CA . SER A 1 71 ? -10.674 -1.649 25.841 1.00 95.25 71 SER A CA 1
ATOM 557 C C . SER A 1 71 ? -11.677 -2.419 24.968 1.00 95.25 71 SER A C 1
ATOM 559 O O . SER A 1 71 ? -12.815 -2.660 25.369 1.00 95.25 71 SER A O 1
ATOM 561 N N . GLY A 1 72 ? -11.300 -2.788 23.742 1.00 93.88 72 GLY A N 1
ATOM 562 C CA . GLY A 1 72 ? -12.177 -3.461 22.784 1.00 93.88 72 GLY A CA 1
ATOM 563 C C . GLY A 1 72 ? -13.398 -2.611 22.438 1.00 93.88 72 GLY A C 1
ATOM 564 O O . GLY A 1 72 ? -13.289 -1.406 22.207 1.00 93.88 72 GLY A O 1
ATOM 565 N N . GLN A 1 73 ? -14.580 -3.227 22.439 1.00 96.00 73 GLN A N 1
ATOM 566 C CA . GLN A 1 73 ? -15.842 -2.506 22.242 1.00 96.00 73 GLN A CA 1
ATOM 567 C C . GLN A 1 73 ? -16.189 -1.553 23.396 1.00 96.00 73 GLN A C 1
ATOM 569 O O . GLN A 1 73 ? -16.989 -0.643 23.209 1.00 96.00 73 GLN A O 1
ATOM 574 N N . GLU A 1 74 ? -15.544 -1.690 24.555 1.00 97.38 74 GLU A N 1
ATOM 575 C CA . GLU A 1 74 ? -15.716 -0.775 25.690 1.00 97.38 74 GLU A CA 1
ATOM 576 C C . GLU A 1 74 ? -14.767 0.433 25.624 1.00 97.38 74 GLU A C 1
ATOM 578 O O . GLU A 1 74 ? -14.694 1.225 26.558 1.00 97.38 74 GLU A O 1
ATOM 583 N N . THR A 1 75 ? -14.024 0.594 24.524 1.00 97.12 75 THR A N 1
ATOM 584 C CA . THR A 1 75 ? -13.185 1.777 24.286 1.00 97.12 75 THR A CA 1
ATOM 585 C C . THR A 1 75 ? -14.044 3.038 24.282 1.00 97.12 75 THR A C 1
ATOM 587 O O . THR A 1 75 ? -15.026 3.100 23.544 1.00 97.12 75 THR A O 1
ATOM 590 N N . GLU A 1 76 ? -13.666 4.046 25.072 1.00 96.56 76 GLU A N 1
ATOM 591 C CA . GLU A 1 76 ? -14.344 5.344 25.074 1.00 96.56 76 GLU A CA 1
ATOM 592 C C . GLU A 1 76 ? -14.154 6.076 23.739 1.00 96.56 76 GLU A C 1
ATOM 594 O O . GLU A 1 76 ? -13.051 6.159 23.194 1.00 96.56 76 GLU A O 1
ATOM 599 N N . VAL A 1 77 ? -15.244 6.640 23.225 1.00 95.94 77 VAL A N 1
ATOM 600 C CA . VAL A 1 77 ? -15.291 7.393 21.974 1.00 95.94 77 VAL A CA 1
ATOM 601 C C . VAL A 1 77 ? -15.825 8.790 22.274 1.00 95.94 77 VAL A C 1
ATOM 603 O O . VAL A 1 77 ? -16.996 8.984 22.607 1.00 95.94 77 VAL A O 1
ATOM 606 N N . ALA A 1 78 ? -14.941 9.781 22.171 1.00 92.31 78 ALA A N 1
ATOM 607 C CA . ALA A 1 78 ? -15.290 11.180 22.376 1.00 92.31 78 ALA A CA 1
ATOM 608 C C . ALA A 1 78 ? -16.093 11.746 21.191 1.00 92.31 78 ALA A C 1
ATOM 610 O O . ALA A 1 78 ? -16.018 11.256 20.065 1.00 92.31 78 ALA A O 1
ATOM 611 N N . SER A 1 79 ? -16.825 12.836 21.428 1.00 91.56 79 SER A N 1
ATOM 612 C CA . SER A 1 79 ? -17.454 13.588 20.337 1.00 91.56 79 SER A CA 1
ATOM 613 C C . SER A 1 79 ? -16.396 14.071 19.341 1.00 91.56 79 SER A C 1
ATOM 615 O O . SER A 1 79 ? -15.367 14.607 19.745 1.00 91.56 79 SER A O 1
ATOM 617 N N . GLY A 1 80 ? -16.670 13.921 18.047 1.00 90.44 80 GLY A N 1
ATOM 618 C CA . GLY A 1 80 ? -15.743 14.260 16.968 1.00 90.44 80 GLY A CA 1
ATOM 619 C C . GLY A 1 80 ? -14.627 13.237 16.752 1.00 90.44 80 GLY A C 1
ATOM 620 O O . GLY A 1 80 ? -13.757 13.484 15.923 1.00 90.44 80 GLY A O 1
ATOM 621 N N . ALA A 1 81 ? -14.627 12.113 17.476 1.00 93.62 81 ALA A N 1
ATOM 622 C CA . ALA A 1 81 ? -13.687 11.034 17.215 1.00 93.62 81 ALA A CA 1
ATOM 623 C C . ALA A 1 81 ? -13.933 10.411 15.836 1.00 93.62 81 ALA A C 1
ATOM 625 O O . ALA A 1 81 ? -15.068 10.321 15.360 1.00 93.62 81 ALA A O 1
ATOM 626 N N . GLU A 1 82 ? -12.846 9.944 15.240 1.00 94.50 82 GLU A N 1
ATOM 627 C CA . GLU A 1 82 ? -12.856 9.155 14.020 1.00 94.50 82 GLU A CA 1
ATOM 628 C C . GLU A 1 82 ? -12.862 7.670 14.398 1.00 94.50 82 GLU A C 1
ATOM 630 O O . GLU A 1 82 ? -11.986 7.198 15.127 1.00 94.50 82 GLU A O 1
ATOM 635 N N . VAL A 1 83 ? -13.850 6.925 13.910 1.00 95.56 83 VAL A N 1
ATOM 636 C CA . VAL A 1 83 ? -13.906 5.467 14.011 1.00 95.56 83 VAL A CA 1
ATOM 637 C C . VAL A 1 83 ? -13.732 4.895 12.615 1.00 95.56 83 VAL A C 1
ATOM 639 O O . VAL A 1 83 ? -14.495 5.204 11.707 1.00 95.56 83 VAL A O 1
ATOM 642 N N . GLN A 1 84 ? -12.740 4.037 12.423 1.00 92.25 84 GLN A N 1
ATOM 643 C CA . GLN A 1 84 ? -12.472 3.413 11.135 1.00 92.25 84 GLN A CA 1
ATOM 644 C C . GLN A 1 84 ? -12.727 1.915 11.217 1.00 92.25 84 GLN A C 1
ATOM 646 O O . GLN A 1 84 ? -12.131 1.219 12.037 1.00 92.25 84 GLN A O 1
ATOM 651 N N . VAL A 1 85 ? -13.585 1.409 10.333 1.00 89.25 85 VAL A N 1
ATOM 652 C CA . VAL A 1 85 ? -13.803 -0.030 10.167 1.00 89.25 85 VAL A CA 1
ATOM 653 C C . VAL A 1 85 ? -12.871 -0.543 9.081 1.00 89.25 85 VAL A C 1
ATOM 655 O O . VAL A 1 85 ? -12.856 -0.030 7.965 1.00 89.25 85 VAL A O 1
ATOM 658 N N . ILE A 1 86 ? -12.124 -1.593 9.394 1.00 78.88 86 ILE A N 1
ATOM 659 C CA . ILE A 1 86 ? -11.238 -2.282 8.463 1.00 78.88 86 ILE A CA 1
ATOM 660 C C . ILE A 1 86 ? -11.625 -3.764 8.487 1.00 78.88 86 ILE A C 1
ATOM 662 O O . ILE A 1 86 ? -11.275 -4.473 9.432 1.00 78.88 86 ILE A O 1
ATOM 666 N N . PRO A 1 87 ? -12.373 -4.276 7.494 1.00 66.81 87 PRO A N 1
ATOM 667 C CA . PRO A 1 87 ? -12.576 -5.710 7.380 1.00 66.81 87 PRO A CA 1
ATOM 668 C C . PRO A 1 87 ? -11.200 -6.366 7.239 1.00 66.81 87 PRO A C 1
ATOM 670 O O . PRO A 1 87 ? -10.405 -5.999 6.377 1.00 66.81 87 PRO A O 1
ATOM 673 N N . SER A 1 88 ? -10.888 -7.319 8.112 1.00 55.75 88 SER A N 1
ATOM 674 C CA . SER A 1 88 ? -9.711 -8.158 7.939 1.00 55.75 88 SER A CA 1
ATOM 675 C C . SER A 1 88 ? -9.967 -9.044 6.730 1.00 55.75 88 SER A C 1
ATOM 677 O O . SER A 1 88 ? -10.866 -9.887 6.690 1.00 55.75 88 SER A O 1
ATOM 679 N N . VAL A 1 89 ? -9.143 -8.803 5.724 1.00 50.41 89 VAL A N 1
ATOM 680 C CA . VAL A 1 89 ? -8.983 -9.601 4.518 1.00 50.41 89 VAL A CA 1
ATOM 681 C C . VAL A 1 89 ? -8.306 -10.924 4.877 1.00 50.41 89 VAL A C 1
ATOM 683 O O . VAL A 1 89 ? -7.120 -11.139 4.639 1.00 50.41 89 VAL A O 1
ATOM 686 N N . ALA A 1 90 ? -9.070 -11.843 5.464 1.00 40.53 90 ALA A N 1
ATOM 687 C CA . ALA A 1 90 ? -8.728 -13.258 5.437 1.00 40.53 90 ALA A CA 1
ATOM 688 C C . ALA A 1 90 ? -9.089 -13.814 4.047 1.00 40.53 90 ALA A C 1
ATOM 690 O O . ALA A 1 90 ? -10.152 -14.396 3.858 1.00 40.53 90 ALA A O 1
ATOM 691 N N . GLY A 1 91 ? -8.187 -13.602 3.083 1.00 39.53 91 GLY A N 1
ATOM 692 C CA . GLY A 1 91 ? -8.209 -14.225 1.758 1.00 39.53 91 GLY A CA 1
ATOM 693 C C . GLY A 1 91 ? -8.921 -13.424 0.662 1.00 39.53 91 GLY A C 1
ATOM 694 O O . GLY A 1 91 ? -10.141 -13.426 0.591 1.00 39.53 91 GLY A O 1
ATOM 695 N N . GLY A 1 92 ? -8.133 -12.839 -0.247 1.00 42.34 92 GLY A N 1
ATOM 696 C CA . GLY A 1 92 ? -8.560 -12.493 -1.609 1.00 42.34 92 GLY A CA 1
ATOM 697 C C . GLY A 1 92 ? -9.316 -11.171 -1.795 1.00 42.34 92 GLY A C 1
ATOM 698 O O . GLY A 1 92 ? -10.492 -11.070 -1.479 1.00 42.34 92 GLY A O 1
ATOM 699 N N . SER A 1 93 ? -8.616 -10.209 -2.412 1.00 44.53 93 SER A N 1
ATOM 700 C CA . SER A 1 93 ? -9.125 -9.165 -3.325 1.00 44.53 93 SER A CA 1
ATOM 701 C C . SER A 1 93 ? -10.254 -8.235 -2.855 1.00 44.53 93 SER A C 1
ATOM 703 O O . SER A 1 93 ? -11.392 -8.414 -3.262 1.00 44.53 93 SER A O 1
ATOM 705 N N . ASP A 1 94 ? -9.894 -7.171 -2.133 1.00 56.19 94 ASP A N 1
ATOM 706 C CA . ASP A 1 94 ? -10.608 -5.875 -2.208 1.00 56.19 94 ASP A CA 1
ATOM 707 C C . ASP A 1 94 ? -9.674 -4.668 -1.974 1.00 56.19 94 ASP A C 1
ATOM 709 O O . ASP A 1 94 ? -10.045 -3.530 -2.266 1.00 56.19 94 ASP A O 1
ATOM 713 N N . PHE A 1 95 ? -8.441 -4.880 -1.483 1.00 71.69 95 PHE A N 1
ATOM 714 C CA . PHE A 1 95 ? -7.415 -3.843 -1.557 1.00 71.69 95 PHE A CA 1
ATOM 715 C C . PHE A 1 95 ? -6.972 -3.686 -3.012 1.00 71.69 95 PHE A C 1
ATOM 717 O O . PHE A 1 95 ? -6.221 -4.503 -3.547 1.00 71.69 95 PHE A O 1
ATOM 724 N N . ASP A 1 96 ? -7.458 -2.631 -3.654 1.00 81.38 96 ASP A N 1
ATOM 725 C CA . ASP A 1 96 ? -7.043 -2.282 -5.002 1.00 81.38 96 ASP A CA 1
ATOM 726 C C . ASP A 1 96 ? -5.756 -1.450 -4.958 1.00 81.38 96 ASP A C 1
ATOM 728 O O . ASP A 1 96 ? -5.764 -0.217 -4.973 1.00 81.38 96 ASP A O 1
ATOM 732 N N . GLY A 1 97 ? -4.617 -2.145 -4.909 1.00 86.75 97 GLY A N 1
ATOM 733 C CA . GLY A 1 97 ? -3.307 -1.504 -4.996 1.00 86.75 97 GLY A CA 1
ATOM 734 C C . GLY A 1 97 ? -3.121 -0.691 -6.284 1.00 86.75 97 GLY A C 1
ATOM 735 O O . GLY A 1 97 ? -2.356 0.271 -6.282 1.00 86.75 97 GLY A O 1
ATOM 736 N N . LYS A 1 98 ? -3.839 -1.021 -7.368 1.00 86.94 98 LYS A N 1
ATOM 737 C CA . LYS A 1 98 ? -3.772 -0.272 -8.631 1.00 86.94 98 LYS A CA 1
ATOM 738 C C . LYS A 1 98 ? -4.502 1.061 -8.510 1.00 86.94 98 LYS A C 1
ATOM 740 O O . LYS A 1 98 ? -3.965 2.067 -8.963 1.00 86.94 98 LYS A O 1
ATOM 745 N N . ALA A 1 99 ? -5.665 1.091 -7.858 1.00 82.44 99 ALA A N 1
ATOM 746 C CA . ALA A 1 99 ? -6.361 2.340 -7.545 1.00 82.44 99 ALA A CA 1
ATOM 747 C C . ALA A 1 99 ? -5.520 3.231 -6.621 1.00 82.44 99 ALA A C 1
ATOM 749 O O . ALA A 1 99 ? -5.337 4.410 -6.909 1.00 82.44 99 ALA A O 1
ATOM 750 N N . VAL A 1 100 ? -4.918 2.662 -5.567 1.00 89.12 100 VAL A N 1
ATOM 751 C CA . VAL A 1 100 ? -4.023 3.421 -4.672 1.00 89.12 100 VAL A CA 1
ATOM 752 C C . VAL A 1 100 ? -2.846 4.014 -5.445 1.00 89.12 100 VAL A C 1
ATOM 754 O O . VAL A 1 100 ? -2.525 5.188 -5.256 1.00 89.12 100 VAL A O 1
ATOM 757 N N . LEU A 1 101 ? -2.231 3.231 -6.337 1.00 92.56 101 LEU A N 1
ATOM 758 C CA . LEU A 1 101 ? -1.172 3.719 -7.214 1.00 92.56 101 LEU A CA 1
ATOM 759 C C . LEU A 1 101 ? -1.667 4.875 -8.091 1.00 92.56 101 LEU A C 1
ATOM 761 O O . LEU A 1 101 ? -1.013 5.908 -8.125 1.00 92.56 101 LEU A O 1
ATOM 765 N N . ALA A 1 102 ? -2.820 4.747 -8.745 1.00 86.69 102 ALA A N 1
ATOM 766 C CA . ALA A 1 102 ? -3.337 5.755 -9.672 1.00 86.69 102 ALA A CA 1
ATOM 767 C C . ALA A 1 102 ? -3.795 7.062 -8.992 1.00 86.69 102 ALA A C 1
ATOM 769 O O . ALA A 1 102 ? -3.645 8.139 -9.567 1.00 86.69 102 ALA A O 1
ATOM 770 N N . GLU A 1 103 ? -4.359 6.986 -7.786 1.00 87.56 103 GLU A N 1
ATOM 771 C CA . GLU A 1 103 ? -5.052 8.114 -7.147 1.00 87.56 103 GLU A CA 1
ATOM 772 C C . GLU A 1 103 ? -4.172 8.932 -6.191 1.00 87.56 103 GLU A C 1
ATOM 774 O O . GLU A 1 103 ? -4.452 10.109 -5.957 1.00 87.56 103 GLU A O 1
ATOM 779 N N . HIS A 1 104 ? -3.122 8.334 -5.615 1.00 87.81 104 HIS A N 1
ATOM 780 C CA . HIS A 1 104 ? -2.401 8.941 -4.487 1.00 87.81 104 HIS A CA 1
ATOM 781 C C . HIS A 1 104 ? -0.950 9.339 -4.770 1.00 87.81 104 HIS A C 1
ATOM 783 O O . HIS A 1 104 ? -0.349 10.038 -3.953 1.00 87.81 104 HIS A O 1
ATOM 789 N N . PHE A 1 105 ? -0.382 8.945 -5.911 1.00 93.00 105 PHE A N 1
ATOM 790 C CA . PHE A 1 105 ? 1.013 9.245 -6.238 1.00 93.00 105 PHE A CA 1
ATOM 791 C C . PHE A 1 105 ? 1.143 10.399 -7.228 1.00 93.00 105 PHE A C 1
ATOM 793 O O . PHE A 1 105 ? 0.312 10.592 -8.116 1.00 93.00 105 PHE A O 1
ATOM 800 N N . ALA A 1 106 ? 2.225 11.166 -7.073 1.00 91.50 106 ALA A N 1
ATOM 801 C CA . ALA A 1 106 ? 2.506 12.332 -7.900 1.00 91.50 106 ALA A CA 1
ATOM 802 C C . ALA A 1 106 ? 2.612 11.966 -9.395 1.00 91.50 106 ALA A C 1
ATOM 804 O O . ALA A 1 106 ? 3.067 10.867 -9.716 1.00 91.50 106 ALA A O 1
ATOM 805 N N . PRO A 1 107 ? 2.299 12.892 -10.323 1.00 95.75 107 PRO A N 1
ATOM 806 C CA . PRO A 1 107 ? 2.323 12.608 -11.760 1.00 95.75 107 PRO A CA 1
ATOM 807 C C . PRO A 1 107 ? 3.636 11.993 -12.266 1.00 95.75 107 PRO A C 1
ATOM 809 O O . PRO A 1 107 ? 3.610 11.046 -13.039 1.00 95.75 107 PRO A O 1
ATOM 812 N N . TRP A 1 108 ? 4.788 12.448 -11.766 1.00 97.25 108 TRP A N 1
ATOM 813 C CA . TRP A 1 108 ? 6.084 11.897 -12.182 1.00 97.25 108 TRP A CA 1
ATOM 814 C C . TRP A 1 108 ? 6.309 10.443 -11.723 1.00 97.25 108 TRP A C 1
ATOM 816 O O . TRP A 1 108 ? 7.088 9.726 -12.343 1.00 97.25 108 TRP A O 1
ATOM 826 N N . VAL A 1 109 ? 5.638 10.001 -10.651 1.00 97.62 109 VAL A N 1
ATOM 827 C CA . VAL A 1 109 ? 5.640 8.596 -10.215 1.00 97.62 109 VAL A CA 1
ATOM 828 C C . VAL A 1 109 ? 4.760 7.76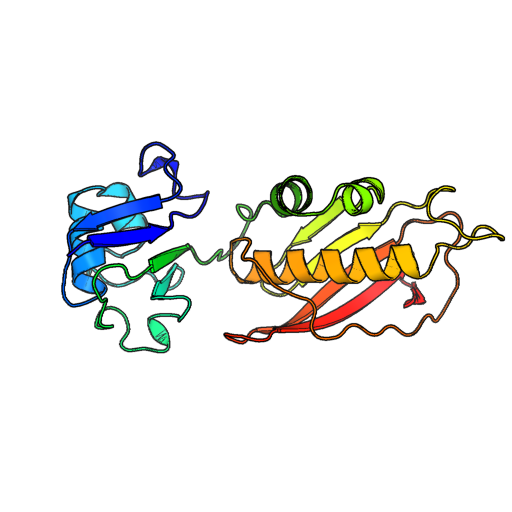3 -11.147 1.00 97.62 109 VAL A C 1
ATOM 830 O O . VAL A 1 109 ? 5.144 6.652 -11.502 1.00 97.62 109 VAL A O 1
ATOM 833 N N . GLN A 1 110 ? 3.630 8.312 -11.614 1.00 95.38 110 GLN A N 1
ATOM 834 C CA . GLN A 1 110 ? 2.808 7.671 -12.654 1.00 95.38 110 GLN A CA 1
ATOM 835 C C . GLN A 1 110 ? 3.603 7.484 -13.950 1.00 95.38 110 GLN A C 1
ATOM 837 O O . GLN A 1 110 ? 3.528 6.431 -14.579 1.00 95.38 110 GLN A O 1
ATOM 842 N N . ASP A 1 111 ? 4.424 8.475 -14.313 1.00 96.75 111 ASP A N 1
ATOM 843 C CA . ASP A 1 111 ? 5.284 8.431 -15.500 1.00 96.75 111 ASP A CA 1
ATOM 844 C C . ASP A 1 111 ? 6.343 7.312 -15.450 1.00 96.75 111 ASP A C 1
ATOM 846 O O . ASP A 1 111 ? 6.912 6.969 -16.489 1.00 96.75 111 ASP A O 1
ATOM 850 N N . LEU A 1 112 ? 6.602 6.713 -14.276 1.00 97.88 112 LEU A N 1
ATOM 851 C CA . LEU A 1 112 ? 7.453 5.522 -14.152 1.00 97.88 112 LEU A CA 1
ATOM 852 C C . LEU A 1 112 ? 6.792 4.266 -14.742 1.00 97.88 112 LEU A C 1
ATOM 854 O O . LEU A 1 112 ? 7.485 3.285 -15.001 1.00 97.88 112 LEU A O 1
ATOM 858 N N . GLY A 1 113 ? 5.468 4.270 -14.931 1.00 97.31 113 GLY A N 1
ATOM 859 C CA . GLY A 1 113 ? 4.723 3.136 -15.480 1.00 97.31 113 GLY A CA 1
ATOM 860 C C . GLY A 1 113 ? 4.674 1.920 -14.554 1.00 97.31 113 GLY A C 1
ATOM 861 O O . GLY A 1 113 ? 4.597 0.794 -15.038 1.00 97.31 113 GLY A O 1
ATOM 862 N N . LEU A 1 114 ? 4.755 2.127 -13.235 1.00 98.56 114 LEU A N 1
ATOM 863 C CA . LEU A 1 114 ? 4.710 1.044 -12.252 1.00 98.56 114 LEU A CA 1
ATOM 864 C C . LEU A 1 114 ? 3.429 0.210 -12.394 1.00 98.56 114 LEU A C 1
ATOM 866 O O . LEU A 1 114 ? 2.336 0.743 -12.581 1.00 98.56 114 LEU A O 1
ATOM 870 N N . VAL A 1 115 ? 3.559 -1.107 -12.250 1.00 97.50 115 VAL A N 1
ATOM 871 C CA . VAL A 1 115 ? 2.428 -2.043 -12.266 1.00 97.50 115 VAL A CA 1
ATOM 872 C C . VAL A 1 115 ? 2.410 -2.820 -10.959 1.00 97.50 115 VAL A C 1
ATOM 874 O O . VAL A 1 115 ? 3.412 -3.420 -10.586 1.00 97.50 115 VAL A O 1
ATOM 877 N N . VAL A 1 116 ? 1.278 -2.826 -10.256 1.00 97.19 116 VAL A N 1
ATOM 878 C CA . VAL A 1 116 ? 1.091 -3.692 -9.083 1.00 97.19 116 VAL A CA 1
ATOM 879 C C . VAL A 1 116 ? 0.828 -5.120 -9.562 1.00 97.19 116 VAL A C 1
ATOM 881 O O . VAL A 1 116 ? -0.196 -5.371 -10.204 1.00 97.19 116 VAL A O 1
ATOM 884 N N . GLU A 1 117 ? 1.749 -6.032 -9.249 1.00 95.56 117 GLU A N 1
ATOM 885 C CA . GLU A 1 117 ? 1.657 -7.457 -9.590 1.00 95.56 117 GLU A CA 1
ATOM 886 C C . GLU A 1 117 ? 0.876 -8.228 -8.534 1.00 95.56 117 GLU A C 1
ATOM 888 O O . GLU A 1 117 ? -0.065 -8.954 -8.851 1.00 95.56 117 GLU A O 1
ATOM 893 N N . GLU A 1 118 ? 1.259 -8.048 -7.272 1.00 91.19 118 GLU A N 1
ATOM 894 C CA . GLU A 1 118 ? 0.708 -8.797 -6.152 1.00 91.19 118 GLU A CA 1
ATOM 895 C C . GLU A 1 118 ? 0.726 -7.951 -4.879 1.00 91.19 118 GLU A C 1
ATOM 897 O O . GLU A 1 118 ? 1.648 -7.173 -4.628 1.00 91.19 118 GLU A O 1
ATOM 902 N N . THR A 1 119 ? -0.298 -8.130 -4.052 1.00 91.31 119 THR A N 1
ATOM 903 C CA . THR A 1 119 ? -0.379 -7.571 -2.702 1.00 91.31 119 THR A CA 1
ATOM 904 C C . THR A 1 119 ? -0.770 -8.676 -1.736 1.00 91.31 119 THR A C 1
ATOM 906 O O . THR A 1 119 ? -1.716 -9.420 -1.997 1.00 91.31 119 THR A O 1
ATOM 909 N N . GLY A 1 120 ? -0.075 -8.753 -0.607 1.00 82.31 120 GLY A N 1
ATOM 910 C CA . GLY A 1 120 ? -0.358 -9.688 0.474 1.00 82.31 120 GLY A CA 1
ATOM 911 C C . GLY A 1 120 ? -0.640 -8.986 1.799 1.00 82.31 120 GLY A C 1
ATOM 912 O O . GLY A 1 120 ? -0.773 -7.763 1.871 1.00 82.31 120 GLY A O 1
ATOM 913 N N . ALA A 1 121 ? -0.719 -9.787 2.864 1.00 80.69 121 ALA A N 1
ATOM 914 C CA . ALA A 1 121 ? -0.984 -9.298 4.218 1.00 80.69 121 ALA A CA 1
ATOM 915 C C . ALA A 1 121 ? 0.147 -8.409 4.770 1.00 80.69 121 ALA A C 1
ATOM 917 O O . ALA A 1 121 ? -0.109 -7.522 5.576 1.00 80.69 121 ALA A O 1
ATOM 918 N N . ASP A 1 122 ? 1.386 -8.651 4.343 1.00 87.50 122 ASP A N 1
ATOM 919 C CA . ASP A 1 122 ? 2.593 -7.978 4.825 1.00 87.50 122 ASP A CA 1
ATOM 920 C C . ASP A 1 122 ? 3.546 -7.569 3.690 1.00 87.50 122 ASP A C 1
ATOM 922 O O . ASP A 1 122 ? 4.676 -7.171 3.958 1.00 87.50 122 ASP A O 1
ATOM 926 N N . PHE A 1 123 ? 3.137 -7.672 2.424 1.00 95.75 123 PHE A N 1
ATOM 927 C CA . PHE A 1 123 ? 4.009 -7.363 1.291 1.00 95.75 123 PHE A CA 1
ATOM 928 C C . PHE A 1 123 ? 3.256 -6.790 0.091 1.00 95.75 123 PHE A C 1
ATOM 930 O O . PHE A 1 123 ? 2.041 -6.945 -0.037 1.00 95.75 123 PHE A O 1
ATOM 937 N N . ALA A 1 124 ? 4.002 -6.170 -0.818 1.00 97.88 124 ALA A N 1
ATOM 938 C CA . ALA A 1 124 ? 3.559 -5.881 -2.174 1.00 97.88 124 ALA A CA 1
ATOM 939 C C . ALA A 1 124 ? 4.716 -6.053 -3.159 1.00 97.88 124 ALA A C 1
ATOM 941 O O . ALA A 1 124 ? 5.858 -5.696 -2.853 1.00 97.88 124 ALA A O 1
ATOM 942 N N . THR A 1 125 ? 4.401 -6.559 -4.346 1.00 98.25 125 THR A N 1
ATOM 943 C CA . THR A 1 125 ? 5.328 -6.676 -5.470 1.00 98.25 125 THR A CA 1
ATOM 944 C C . THR A 1 125 ? 4.836 -5.808 -6.616 1.00 98.25 125 THR A C 1
ATOM 946 O O . THR A 1 125 ? 3.714 -5.962 -7.104 1.00 98.25 125 THR A O 1
ATOM 949 N N . LEU A 1 126 ? 5.689 -4.883 -7.047 1.00 98.69 126 LEU A N 1
ATOM 950 C CA . LEU A 1 126 ? 5.464 -4.024 -8.202 1.00 98.69 126 LEU A CA 1
ATOM 951 C C . LEU A 1 126 ? 6.475 -4.357 -9.298 1.00 98.69 126 LEU A C 1
ATOM 953 O O . LEU A 1 126 ? 7.626 -4.680 -9.015 1.00 98.69 126 LEU A O 1
ATOM 957 N N . ARG A 1 127 ? 6.067 -4.222 -10.557 1.00 98.62 127 ARG A N 1
ATOM 958 C CA . ARG A 1 127 ? 6.962 -4.205 -11.711 1.00 98.62 127 ARG A CA 1
ATOM 959 C C . ARG A 1 127 ? 7.293 -2.760 -12.072 1.00 98.62 127 ARG A C 1
ATOM 961 O O . ARG A 1 127 ? 6.386 -1.949 -12.247 1.00 98.62 127 ARG A O 1
ATOM 968 N N . LEU A 1 128 ? 8.581 -2.465 -12.221 1.00 98.62 128 LEU A N 1
ATOM 969 C CA . LEU A 1 128 ? 9.101 -1.267 -12.875 1.00 98.62 128 LEU A CA 1
ATOM 970 C C . LEU A 1 128 ? 9.498 -1.634 -14.311 1.00 98.62 128 LEU A C 1
ATOM 972 O O . LEU A 1 128 ? 10.515 -2.315 -14.486 1.00 98.62 128 LEU A O 1
ATOM 976 N N . PRO A 1 129 ? 8.720 -1.219 -15.326 1.00 97.94 129 PRO A N 1
ATOM 977 C CA . PRO A 1 129 ? 9.056 -1.492 -16.713 1.00 97.94 129 PRO A CA 1
ATOM 978 C C . PRO A 1 129 ? 10.325 -0.757 -17.127 1.00 97.94 129 PRO A C 1
ATOM 980 O O . PRO A 1 129 ? 10.520 0.419 -16.807 1.00 97.94 129 PRO A O 1
ATOM 983 N N . TRP A 1 130 ? 11.189 -1.427 -17.878 1.00 96.81 130 TRP A N 1
ATOM 984 C CA . TRP A 1 130 ? 12.333 -0.762 -18.475 1.00 96.81 130 TRP A CA 1
ATOM 985 C C . TRP A 1 130 ? 11.883 0.200 -19.578 1.00 96.81 130 TRP A C 1
ATOM 987 O O . TRP A 1 130 ? 11.033 -0.121 -20.408 1.00 96.81 130 TRP A O 1
ATOM 997 N N . SER A 1 131 ? 12.488 1.387 -19.621 1.00 94.88 131 SER A N 1
ATOM 998 C CA . SER A 1 131 ? 12.380 2.288 -20.768 1.00 94.88 131 SER A CA 1
ATOM 999 C C . SER A 1 131 ? 13.581 3.225 -20.856 1.00 94.88 131 SER A C 1
ATOM 1001 O O . SER A 1 131 ? 14.207 3.546 -19.841 1.00 94.88 131 SER A O 1
ATOM 1003 N N . ASP A 1 132 ? 13.851 3.739 -22.059 1.00 93.69 132 ASP A N 1
ATOM 1004 C CA . ASP A 1 132 ? 14.914 4.726 -22.295 1.00 93.69 132 ASP A CA 1
ATOM 1005 C C . ASP A 1 132 ? 14.747 5.994 -21.445 1.00 93.69 132 ASP A C 1
ATOM 1007 O O . ASP A 1 132 ? 15.728 6.636 -21.083 1.00 93.69 132 ASP A O 1
ATOM 1011 N N . ARG A 1 133 ? 13.508 6.343 -21.070 1.00 94.75 133 ARG A N 1
ATOM 1012 C CA . ARG A 1 133 ? 13.212 7.504 -20.215 1.00 94.75 133 ARG A CA 1
ATOM 1013 C C . ARG A 1 133 ? 13.689 7.331 -18.776 1.00 94.75 133 ARG A C 1
ATOM 1015 O O . ARG A 1 133 ? 13.914 8.324 -18.091 1.00 94.75 133 ARG A O 1
ATOM 1022 N N . LEU A 1 134 ? 13.797 6.087 -18.314 1.00 96.19 134 LEU A N 1
ATOM 1023 C CA . LEU A 1 134 ? 14.238 5.745 -16.962 1.00 96.19 134 LEU A CA 1
ATOM 1024 C C . LEU A 1 134 ? 15.720 5.370 -16.915 1.00 96.19 134 LEU A C 1
ATOM 1026 O O . LEU A 1 134 ? 16.291 5.264 -15.824 1.00 96.19 134 LEU A O 1
ATOM 1030 N N . ALA A 1 135 ? 16.334 5.158 -18.078 1.00 94.44 135 ALA A N 1
ATOM 1031 C CA . ALA A 1 135 ? 17.734 4.817 -18.207 1.00 94.44 135 ALA A CA 1
ATOM 1032 C C . ALA A 1 135 ? 18.637 6.053 -18.071 1.00 94.44 135 ALA A C 1
ATOM 1034 O O . ALA A 1 135 ? 18.322 7.150 -18.529 1.00 94.44 135 ALA A O 1
ATOM 1035 N N . ARG A 1 136 ? 19.803 5.865 -17.449 1.00 91.38 136 ARG A N 1
ATOM 1036 C CA . ARG A 1 136 ? 20.904 6.837 -17.490 1.00 91.38 136 ARG A CA 1
ATOM 1037 C C . ARG A 1 136 ? 21.713 6.680 -18.776 1.00 91.38 136 ARG A C 1
ATOM 1039 O O . ARG A 1 136 ? 21.578 5.694 -19.502 1.00 91.38 136 ARG A O 1
ATOM 1046 N N . GLU A 1 137 ? 22.647 7.601 -18.996 1.00 84.62 137 GLU A N 1
ATOM 1047 C CA . GLU A 1 137 ? 23.688 7.424 -20.006 1.00 84.62 137 GLU A CA 1
ATOM 1048 C C . GLU A 1 137 ? 24.396 6.065 -19.806 1.00 84.62 137 GLU A C 1
ATOM 1050 O O . GLU A 1 137 ? 24.844 5.722 -18.701 1.00 84.62 137 GLU A O 1
ATOM 1055 N N . GLY A 1 138 ? 24.403 5.248 -20.865 1.00 82.75 138 GLY A N 1
ATOM 1056 C CA . GLY A 1 138 ? 24.838 3.847 -20.830 1.00 82.75 138 GLY A CA 1
ATOM 1057 C C . GLY A 1 138 ? 23.716 2.803 -20.697 1.00 82.75 138 GLY A C 1
ATOM 1058 O O . GLY A 1 138 ? 24.019 1.618 -20.584 1.00 82.75 138 GLY A O 1
ATOM 1059 N N . GLY A 1 139 ? 22.439 3.201 -20.706 1.00 89.75 139 GLY A N 1
ATOM 1060 C CA . GLY A 1 139 ? 21.283 2.301 -20.870 1.00 89.75 139 GLY A CA 1
ATOM 1061 C C . GLY A 1 139 ? 20.827 1.551 -19.611 1.00 89.75 139 GLY A C 1
ATOM 1062 O O . GLY A 1 139 ? 19.798 0.875 -19.632 1.00 89.75 139 GLY A O 1
ATOM 1063 N N . ALA A 1 140 ? 21.567 1.667 -18.507 1.00 94.94 140 ALA A N 1
ATOM 1064 C CA . ALA A 1 140 ? 21.162 1.092 -17.227 1.00 94.94 140 ALA A CA 1
ATOM 1065 C C . ALA A 1 140 ? 20.026 1.910 -16.593 1.00 94.94 140 ALA A C 1
ATOM 1067 O O . ALA A 1 140 ? 20.041 3.137 -16.688 1.00 94.94 140 ALA A O 1
ATOM 1068 N N . LEU A 1 141 ? 19.088 1.264 -15.895 1.00 96.31 141 LEU A N 1
ATOM 1069 C CA . LEU A 1 141 ? 18.076 1.956 -15.094 1.00 96.31 141 LEU A CA 1
ATOM 1070 C C . LEU A 1 141 ? 18.735 2.914 -14.100 1.00 96.31 141 LEU A C 1
ATOM 1072 O O . LEU A 1 141 ? 19.744 2.598 -13.459 1.00 96.31 141 LEU A O 1
ATOM 1076 N N . SER A 1 142 ? 18.160 4.106 -13.991 1.00 96.44 142 SER A N 1
ATOM 1077 C CA . SER A 1 142 ? 18.604 5.110 -13.039 1.00 96.44 142 SER A CA 1
ATOM 1078 C C . SER A 1 142 ? 18.270 4.671 -11.610 1.00 96.44 142 SER A C 1
ATOM 1080 O O . SER A 1 142 ? 17.190 4.142 -11.331 1.00 96.44 142 SER A O 1
ATOM 1082 N N . GLY A 1 143 ? 19.198 4.905 -10.678 1.00 95.88 143 GLY A N 1
ATOM 1083 C CA . GLY A 1 143 ? 18.968 4.609 -9.262 1.00 95.88 143 GLY A CA 1
ATOM 1084 C C . GLY A 1 143 ? 17.773 5.385 -8.704 1.00 95.88 143 GLY A C 1
ATOM 1085 O O . GLY A 1 143 ? 17.071 4.893 -7.834 1.00 95.88 143 GLY A O 1
ATOM 1086 N N . GLN A 1 144 ? 17.489 6.565 -9.256 1.00 96.69 144 GLN A N 1
ATOM 1087 C CA . GLN A 1 144 ? 16.344 7.396 -8.900 1.00 96.69 144 GLN A CA 1
ATOM 1088 C C . GLN A 1 144 ? 15.014 6.691 -9.195 1.00 96.69 144 GLN A C 1
ATOM 1090 O O . GLN A 1 144 ? 14.145 6.661 -8.327 1.00 96.69 144 GLN A O 1
ATOM 1095 N N . ALA A 1 145 ? 14.870 6.082 -10.378 1.00 97.62 145 ALA A N 1
ATOM 1096 C CA . ALA A 1 145 ? 13.671 5.320 -10.727 1.00 97.62 145 ALA A CA 1
ATOM 1097 C C . ALA A 1 145 ? 13.506 4.085 -9.826 1.00 97.62 145 ALA A C 1
ATOM 1099 O O . ALA A 1 145 ? 12.411 3.824 -9.333 1.00 97.62 145 ALA A O 1
ATOM 1100 N N . LEU A 1 146 ? 14.604 3.372 -9.548 1.00 98.06 146 LEU A N 1
ATOM 1101 C CA . LEU A 1 146 ? 14.603 2.222 -8.638 1.00 98.06 146 LEU A CA 1
ATOM 1102 C C . LEU A 1 146 ? 14.178 2.618 -7.217 1.00 98.06 146 LEU A C 1
ATOM 1104 O O . LEU A 1 146 ? 13.331 1.958 -6.623 1.00 98.06 146 LEU A O 1
ATOM 1108 N N . MET A 1 147 ? 14.709 3.722 -6.687 1.00 98.25 147 MET A N 1
ATOM 1109 C CA . MET A 1 147 ? 14.359 4.221 -5.352 1.00 98.25 147 MET A CA 1
ATOM 1110 C C . MET A 1 147 ? 12.900 4.672 -5.268 1.00 98.25 147 MET A C 1
ATOM 1112 O O . MET A 1 147 ? 12.226 4.365 -4.289 1.00 98.25 147 MET A O 1
ATOM 1116 N N . ALA A 1 148 ? 12.393 5.349 -6.301 1.00 98.44 148 ALA A N 1
ATOM 1117 C CA . ALA A 1 148 ? 10.990 5.746 -6.369 1.00 98.44 148 ALA A CA 1
ATOM 1118 C C . ALA A 1 148 ? 10.052 4.528 -6.412 1.00 98.44 148 ALA A C 1
ATOM 1120 O O . ALA A 1 148 ? 9.022 4.511 -5.737 1.00 98.44 148 ALA A O 1
ATOM 1121 N N . ALA A 1 149 ? 10.431 3.480 -7.151 1.00 98.56 149 ALA A N 1
ATOM 1122 C CA . ALA A 1 149 ? 9.700 2.218 -7.176 1.00 98.56 149 ALA A CA 1
ATOM 1123 C C . ALA A 1 149 ? 9.726 1.506 -5.811 1.00 98.56 149 ALA A C 1
ATOM 1125 O O . ALA A 1 149 ? 8.702 0.982 -5.381 1.00 98.56 149 ALA A O 1
ATOM 1126 N N . ALA A 1 150 ? 10.868 1.530 -5.112 1.00 98.62 150 ALA A N 1
ATOM 1127 C CA . ALA A 1 150 ? 11.039 0.982 -3.762 1.00 98.62 150 ALA A CA 1
ATOM 1128 C C . ALA A 1 150 ? 10.084 1.631 -2.750 1.00 98.62 150 ALA A C 1
ATOM 1130 O O . ALA A 1 150 ? 9.364 0.949 -2.014 1.00 98.62 150 ALA A O 1
ATOM 1131 N N . ASP A 1 151 ? 10.077 2.963 -2.741 1.00 98.50 151 ASP A N 1
ATOM 1132 C CA . ASP A 1 151 ? 9.218 3.779 -1.890 1.00 98.50 151 ASP A CA 1
ATOM 1133 C C . ASP A 1 151 ? 7.740 3.490 -2.181 1.00 98.50 151 ASP A C 1
ATOM 1135 O O . ASP A 1 151 ? 6.978 3.109 -1.290 1.00 98.50 151 ASP A O 1
ATOM 1139 N N . THR A 1 152 ? 7.373 3.523 -3.464 1.00 98.50 152 THR A N 1
ATOM 1140 C CA . THR A 1 152 ? 6.008 3.258 -3.930 1.00 98.50 152 THR A CA 1
ATOM 1141 C C . THR A 1 152 ? 5.531 1.862 -3.531 1.00 98.50 152 THR A C 1
ATOM 1143 O O . THR A 1 152 ? 4.449 1.722 -2.961 1.00 98.50 152 THR A O 1
ATOM 1146 N N . ALA A 1 153 ? 6.344 0.822 -3.749 1.00 98.56 153 ALA A N 1
ATOM 1147 C CA . ALA A 1 153 ? 6.010 -0.546 -3.352 1.00 98.56 153 ALA A CA 1
ATOM 1148 C C . ALA A 1 153 ? 5.782 -0.667 -1.838 1.00 98.56 153 ALA A C 1
ATOM 1150 O O . ALA A 1 153 ? 4.892 -1.395 -1.402 1.00 98.56 153 ALA A O 1
ATOM 1151 N N . THR A 1 154 ? 6.536 0.083 -1.034 1.00 98.44 154 THR A N 1
ATOM 1152 C CA . THR A 1 154 ? 6.390 0.094 0.427 1.00 98.44 154 THR A CA 1
ATOM 1153 C C . THR A 1 154 ? 5.096 0.768 0.870 1.00 98.44 154 THR A C 1
ATOM 1155 O O . THR A 1 154 ? 4.401 0.240 1.739 1.00 98.44 154 THR A O 1
ATOM 1158 N N . VAL A 1 155 ? 4.708 1.878 0.238 1.00 97.50 155 VAL A N 1
ATOM 1159 C CA . VAL A 1 155 ? 3.407 2.519 0.488 1.00 97.50 155 VAL A CA 1
ATOM 1160 C C . VAL A 1 155 ? 2.258 1.573 0.132 1.00 97.50 155 VAL A C 1
ATOM 1162 O O . VAL A 1 155 ? 1.310 1.452 0.911 1.00 97.50 155 VAL A O 1
ATOM 1165 N N . ILE A 1 156 ? 2.346 0.862 -0.998 1.00 97.62 156 ILE A N 1
ATOM 1166 C CA . ILE A 1 156 ? 1.344 -0.140 -1.394 1.00 97.62 156 ILE A CA 1
ATOM 1167 C C . ILE A 1 156 ? 1.298 -1.295 -0.388 1.00 97.62 156 ILE A C 1
ATOM 1169 O O . ILE A 1 156 ? 0.206 -1.667 0.037 1.00 97.62 156 ILE A O 1
ATOM 1173 N N . ALA A 1 157 ? 2.446 -1.816 0.057 1.00 96.88 157 ALA A N 1
ATOM 1174 C CA . ALA A 1 157 ? 2.506 -2.877 1.061 1.00 96.88 157 ALA A CA 1
ATOM 1175 C C . ALA A 1 157 ? 1.843 -2.445 2.377 1.00 96.88 157 ALA A C 1
ATOM 1177 O O . ALA A 1 157 ? 0.986 -3.157 2.901 1.00 96.88 157 ALA A O 1
ATOM 1178 N N . ILE A 1 158 ? 2.186 -1.259 2.897 1.00 95.12 158 ILE A N 1
ATOM 1179 C CA . ILE A 1 158 ? 1.612 -0.724 4.144 1.00 95.12 158 ILE A CA 1
ATOM 1180 C C . ILE A 1 158 ? 0.109 -0.495 3.992 1.00 95.12 158 ILE A C 1
ATOM 1182 O O . ILE A 1 158 ? -0.655 -0.821 4.901 1.00 95.12 158 ILE A O 1
ATOM 1186 N N . SER A 1 159 ? -0.321 0.050 2.855 1.00 90.81 159 SER A N 1
ATOM 1187 C CA . SER A 1 159 ? -1.736 0.298 2.573 1.00 90.81 159 SER A CA 1
ATOM 1188 C C . SER A 1 159 ? -2.521 -1.012 2.467 1.00 90.81 159 SER A C 1
ATOM 1190 O O . SER A 1 159 ? -3.614 -1.104 3.020 1.00 90.81 159 SER A O 1
ATOM 1192 N N . SER A 1 160 ? -1.939 -2.043 1.846 1.00 87.88 160 SER A N 1
ATOM 1193 C CA . SER A 1 160 ? -2.499 -3.399 1.786 1.00 87.88 160 SER A CA 1
ATOM 1194 C C . SER A 1 160 ? -2.647 -3.998 3.182 1.00 87.88 160 SER A C 1
ATOM 1196 O O . SER A 1 160 ? -3.739 -4.411 3.569 1.00 87.88 160 SER A O 1
ATOM 1198 N N . ALA A 1 161 ? -1.582 -3.956 3.988 1.00 84.94 161 ALA A N 1
ATOM 1199 C CA . ALA A 1 161 ? -1.579 -4.476 5.355 1.00 84.94 161 ALA A CA 1
ATOM 1200 C C . ALA A 1 161 ? -2.574 -3.750 6.275 1.00 84.94 161 ALA A C 1
ATOM 1202 O O . ALA A 1 161 ? -3.150 -4.352 7.182 1.00 84.94 161 ALA A O 1
ATOM 1203 N N . ARG A 1 162 ? -2.800 -2.454 6.034 1.00 82.38 162 ARG A N 1
ATOM 1204 C CA . ARG A 1 162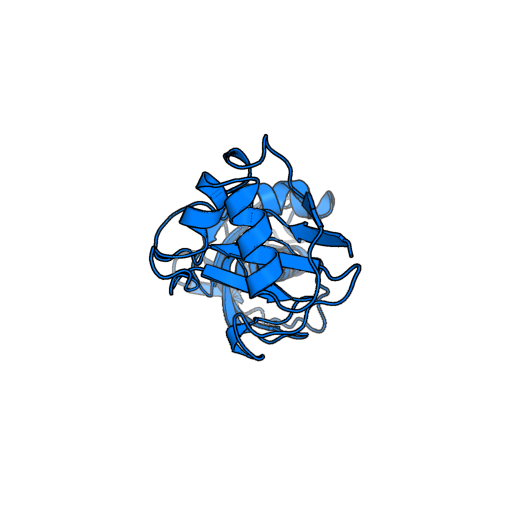 ? -3.812 -1.645 6.727 1.00 82.38 162 ARG A CA 1
ATOM 1205 C C . ARG A 1 162 ? -5.211 -1.765 6.118 1.00 82.38 162 ARG A C 1
ATOM 1207 O O . ARG A 1 162 ? -6.152 -1.267 6.717 1.00 82.38 162 ARG A O 1
ATOM 1214 N N . GLY A 1 163 ? -5.371 -2.386 4.951 1.00 76.75 163 GLY A N 1
ATOM 1215 C CA . GLY A 1 163 ? -6.642 -2.483 4.226 1.00 76.75 163 GLY A CA 1
ATOM 1216 C C . GLY A 1 163 ? -7.133 -1.175 3.585 1.00 76.75 163 GLY A C 1
ATOM 1217 O O . GLY A 1 163 ? -8.217 -1.150 3.004 1.00 76.75 163 GLY A O 1
ATOM 1218 N N . SER A 1 164 ? -6.368 -0.086 3.670 1.00 74.31 164 SER A N 1
ATOM 1219 C CA . SER A 1 164 ? -6.681 1.205 3.050 1.00 74.31 164 SER A CA 1
ATOM 1220 C C . SER A 1 164 ? -5.436 2.077 2.943 1.00 74.31 164 SER A C 1
ATOM 1222 O O . SER A 1 164 ? -4.536 1.982 3.781 1.00 74.31 164 SER A O 1
ATOM 1224 N N . PHE A 1 165 ? -5.424 2.994 1.975 1.00 81.88 165 PHE A N 1
ATOM 1225 C CA . PHE A 1 165 ? -4.445 4.075 1.962 1.00 81.88 165 PHE A CA 1
ATOM 1226 C C . PHE A 1 165 ? -4.660 5.021 3.151 1.00 81.88 165 PHE A C 1
ATOM 1228 O O . PHE A 1 165 ? -5.787 5.407 3.463 1.00 81.88 165 PHE A O 1
ATOM 1235 N N . GLY A 1 166 ? -3.562 5.425 3.782 1.00 78.50 166 GLY A N 1
ATOM 1236 C CA . GLY A 1 166 ? -3.522 6.509 4.756 1.00 78.50 166 GLY A CA 1
ATOM 1237 C C . GLY A 1 166 ? -2.292 7.379 4.488 1.00 78.50 166 GLY A C 1
ATOM 1238 O O . GLY A 1 166 ? -1.249 6.820 4.137 1.00 78.50 166 GLY A O 1
ATOM 1239 N N . PRO A 1 167 ? -2.369 8.716 4.642 1.00 79.31 167 PRO A N 1
ATOM 1240 C CA . PRO A 1 167 ? -1.216 9.585 4.443 1.00 79.31 167 PRO A CA 1
ATOM 1241 C C . PRO A 1 167 ? -0.032 9.152 5.313 1.00 79.31 167 PRO A C 1
ATOM 1243 O O . PRO A 1 167 ? -0.163 8.974 6.524 1.00 79.31 167 PRO A O 1
ATOM 1246 N N . MET A 1 168 ? 1.131 8.992 4.692 1.00 90.25 168 MET A N 1
ATOM 1247 C CA . MET A 1 168 ? 2.371 8.612 5.361 1.00 90.25 168 MET A CA 1
ATOM 1248 C C . MET A 1 168 ? 3.549 9.348 4.732 1.00 90.25 168 MET A C 1
ATOM 1250 O O . MET A 1 168 ? 3.454 9.834 3.607 1.00 90.25 168 MET A O 1
ATOM 1254 N N . THR A 1 169 ? 4.647 9.450 5.476 1.00 92.12 169 THR A N 1
ATOM 1255 C CA . THR A 1 169 ? 5.876 10.082 4.999 1.00 92.12 169 THR A CA 1
ATOM 1256 C C . THR A 1 169 ? 7.048 9.135 5.166 1.00 92.12 169 THR A C 1
ATOM 1258 O O . THR A 1 169 ? 7.140 8.407 6.160 1.00 92.12 169 THR A O 1
ATOM 1261 N N . THR A 1 170 ? 7.955 9.162 4.201 1.00 95.38 170 THR A N 1
ATOM 1262 C CA . THR A 1 170 ? 9.175 8.365 4.238 1.00 95.38 170 THR A CA 1
ATOM 1263 C C . THR A 1 170 ? 10.153 9.010 5.210 1.00 95.38 170 THR A C 1
ATOM 1265 O O . THR A 1 170 ? 10.654 10.108 4.978 1.00 95.38 170 THR A O 1
ATOM 1268 N N . VAL A 1 171 ? 10.413 8.333 6.330 1.00 97.50 171 VAL A N 1
ATOM 1269 C CA . VAL A 1 171 ? 11.366 8.807 7.348 1.00 97.50 171 VAL A CA 1
ATOM 1270 C C . VAL A 1 171 ? 12.806 8.577 6.891 1.00 97.50 171 VAL A C 1
ATOM 1272 O O . VAL A 1 171 ? 13.655 9.452 7.042 1.00 97.50 171 VAL A O 1
ATOM 1275 N N . GLN A 1 172 ? 13.084 7.396 6.338 1.00 97.88 172 GLN A N 1
ATOM 1276 C CA . GLN A 1 172 ? 14.397 7.012 5.834 1.00 97.88 172 GLN A CA 1
ATOM 1277 C C . GLN A 1 172 ? 14.237 5.915 4.779 1.00 97.88 172 GLN A C 1
ATOM 1279 O O . GLN A 1 172 ? 13.388 5.039 4.916 1.00 97.88 172 GLN A O 1
ATOM 1284 N N . LEU A 1 173 ? 15.066 5.973 3.737 1.00 98.19 173 LEU A N 1
ATOM 1285 C CA . LEU A 1 173 ? 15.161 4.954 2.698 1.00 98.19 173 LEU A CA 1
ATOM 1286 C C . LEU A 1 173 ? 16.630 4.812 2.282 1.00 98.19 173 LEU A C 1
ATOM 1288 O O . LEU A 1 173 ? 17.319 5.811 2.068 1.00 98.19 173 LEU A O 1
ATOM 1292 N N . SER A 1 174 ? 17.124 3.581 2.186 1.00 97.62 174 SER A N 1
ATOM 1293 C CA . SER A 1 174 ? 18.496 3.265 1.763 1.00 97.62 174 SER A CA 1
ATOM 1294 C C . SER A 1 174 ? 18.509 2.033 0.873 1.00 97.62 174 SER A C 1
ATOM 1296 O O . SER A 1 174 ? 17.755 1.100 1.128 1.00 97.62 174 SER A O 1
ATOM 1298 N N . ALA A 1 175 ? 19.406 2.004 -0.112 1.00 96.00 175 ALA A N 1
ATOM 1299 C CA . ALA A 1 175 ? 19.584 0.869 -1.012 1.00 96.00 175 ALA A CA 1
ATOM 1300 C C . ALA A 1 175 ? 21.067 0.575 -1.259 1.00 96.00 175 ALA A C 1
ATOM 1302 O O . ALA A 1 175 ? 21.906 1.478 -1.212 1.00 96.00 175 ALA A O 1
ATOM 1303 N N . ASN A 1 176 ? 21.366 -0.686 -1.576 1.00 97.31 176 ASN A N 1
ATOM 1304 C CA . ASN A 1 176 ? 22.681 -1.140 -2.013 1.00 97.31 176 ASN A CA 1
ATOM 1305 C C . ASN A 1 176 ? 22.566 -1.697 -3.436 1.00 97.31 176 ASN A C 1
ATOM 1307 O O . ASN A 1 176 ? 22.137 -2.829 -3.626 1.00 97.31 176 ASN A O 1
ATOM 1311 N N . PHE A 1 177 ? 22.970 -0.921 -4.443 1.00 95.62 177 PHE A N 1
ATOM 1312 C CA . PHE A 1 177 ? 22.911 -1.365 -5.839 1.00 95.62 177 PHE A CA 1
ATOM 1313 C C . PHE A 1 177 ? 24.018 -2.380 -6.135 1.00 95.62 177 PHE A C 1
ATOM 1315 O O . PHE A 1 177 ? 25.202 -2.045 -6.117 1.00 95.62 177 PHE A O 1
ATOM 1322 N N . GLN A 1 178 ? 23.633 -3.620 -6.428 1.00 95.88 178 GLN A N 1
ATOM 1323 C CA . GLN A 1 178 ? 24.565 -4.728 -6.641 1.00 95.88 178 GLN A CA 1
ATOM 1324 C C . GLN A 1 178 ? 24.945 -4.890 -8.112 1.00 95.88 178 GLN A C 1
ATOM 1326 O O . GLN A 1 178 ? 26.081 -5.251 -8.422 1.00 95.88 178 GLN A O 1
ATOM 1331 N N . ARG A 1 179 ? 23.992 -4.672 -9.029 1.00 93.88 179 ARG A N 1
ATOM 1332 C CA . ARG A 1 179 ? 24.177 -4.892 -10.471 1.00 93.88 179 ARG A CA 1
ATOM 1333 C C . ARG A 1 179 ? 23.388 -3.871 -11.296 1.00 93.88 179 ARG A C 1
ATOM 1335 O O . ARG A 1 179 ? 22.269 -3.532 -10.916 1.00 93.88 179 ARG A O 1
ATOM 1342 N N . PRO A 1 180 ? 23.929 -3.392 -12.432 1.00 94.50 180 PRO A N 1
ATOM 1343 C CA . PRO A 1 180 ? 23.162 -2.570 -13.361 1.00 94.50 180 PRO A CA 1
ATOM 1344 C C . PRO A 1 180 ? 22.080 -3.407 -14.057 1.00 94.50 180 PRO A C 1
ATOM 1346 O O . PRO A 1 180 ? 22.318 -4.561 -14.411 1.00 94.50 180 PRO A O 1
ATOM 1349 N N . VAL A 1 181 ? 20.915 -2.802 -14.295 1.00 96.06 181 VAL A N 1
ATOM 1350 C CA . VAL A 1 181 ? 19.806 -3.414 -15.042 1.00 96.06 181 VAL A CA 1
ATOM 1351 C C . VAL A 1 181 ? 19.622 -2.689 -16.367 1.00 96.06 181 VAL A C 1
ATOM 1353 O O . VAL A 1 181 ? 19.387 -1.484 -16.367 1.00 96.06 181 VAL A O 1
ATOM 1356 N N . THR A 1 182 ? 19.692 -3.417 -17.480 1.00 95.50 182 THR A N 1
ATOM 1357 C CA . THR A 1 182 ? 19.561 -2.872 -18.839 1.00 95.50 182 THR A CA 1
ATOM 1358 C C . THR A 1 182 ? 18.606 -3.741 -19.651 1.00 95.50 182 THR A C 1
ATOM 1360 O O . THR A 1 182 ? 18.750 -4.964 -19.657 1.00 95.50 182 THR A O 1
ATOM 1363 N N . GLY A 1 183 ? 17.654 -3.109 -20.343 1.00 95.25 183 GLY A N 1
ATOM 1364 C CA . GLY A 1 183 ? 16.724 -3.765 -21.268 1.00 95.25 183 GLY A CA 1
ATOM 1365 C C . GLY A 1 183 ? 15.732 -4.733 -20.617 1.00 95.25 183 GLY A C 1
ATOM 1366 O O . GLY A 1 183 ? 15.152 -5.550 -21.324 1.00 95.25 183 GLY A O 1
ATOM 1367 N N . GLN A 1 184 ? 15.583 -4.698 -19.291 1.00 96.44 184 GLN A N 1
ATOM 1368 C CA . GLN A 1 184 ? 14.773 -5.651 -18.533 1.00 96.44 184 GLN A CA 1
ATOM 1369 C C . GLN A 1 184 ? 14.032 -4.964 -17.393 1.00 96.44 184 GLN A C 1
ATOM 1371 O O . GLN A 1 184 ? 14.590 -4.097 -16.714 1.00 96.44 184 GLN A O 1
ATOM 1376 N N . ASP A 1 185 ? 12.799 -5.405 -17.175 1.00 97.81 185 ASP A N 1
ATOM 1377 C CA . ASP A 1 185 ? 11.949 -4.946 -16.085 1.00 97.81 185 ASP A CA 1
ATOM 1378 C C . ASP A 1 185 ? 12.485 -5.420 -14.732 1.00 97.81 185 ASP A C 1
ATOM 1380 O O . ASP A 1 185 ? 13.129 -6.468 -14.622 1.00 97.81 185 ASP A O 1
ATOM 1384 N N . VAL A 1 186 ? 12.176 -4.659 -13.686 1.00 98.50 186 VAL A N 1
ATOM 1385 C CA . VAL A 1 186 ? 12.558 -4.981 -12.308 1.00 98.50 186 VAL A CA 1
ATOM 1386 C C . VAL A 1 186 ? 11.314 -5.306 -11.500 1.00 98.50 186 VAL A C 1
ATOM 1388 O O . VAL A 1 186 ? 10.364 -4.524 -11.479 1.00 98.50 186 VAL A O 1
ATOM 1391 N N . LEU A 1 187 ? 11.330 -6.434 -10.793 1.00 98.62 187 LEU A N 1
ATOM 1392 C CA . LEU A 1 187 ? 10.359 -6.724 -9.744 1.00 98.62 187 LEU A CA 1
ATOM 1393 C C . LEU A 1 187 ? 10.862 -6.152 -8.423 1.00 98.62 187 LEU A C 1
ATOM 1395 O O . LEU A 1 187 ? 11.941 -6.508 -7.949 1.00 98.62 187 LEU A O 1
ATOM 1399 N N . VAL A 1 188 ? 10.063 -5.272 -7.833 1.00 98.75 188 VAL A N 1
ATOM 1400 C CA . VAL A 1 188 ? 10.319 -4.581 -6.573 1.00 98.75 188 VAL A CA 1
ATOM 1401 C C . VAL A 1 188 ? 9.359 -5.137 -5.535 1.00 98.75 188 VAL A C 1
ATOM 1403 O O . VAL A 1 188 ? 8.164 -4.851 -5.574 1.00 98.75 188 VAL A O 1
ATOM 1406 N N . THR A 1 189 ? 9.875 -5.944 -4.615 1.00 98.62 189 THR A N 1
ATOM 1407 C CA . THR A 1 189 ? 9.082 -6.531 -3.531 1.00 98.62 189 THR A CA 1
ATOM 1408 C C . THR A 1 189 ? 9.416 -5.834 -2.226 1.00 98.62 189 THR A C 1
ATOM 1410 O O . THR A 1 189 ? 10.554 -5.909 -1.770 1.00 98.62 189 THR A O 1
ATOM 1413 N N . SER A 1 190 ? 8.428 -5.176 -1.625 1.00 98.75 190 SER A N 1
ATOM 1414 C CA . SER A 1 190 ? 8.526 -4.608 -0.281 1.00 98.75 190 SER A CA 1
ATOM 1415 C C . SER A 1 190 ? 7.800 -5.515 0.703 1.00 98.75 190 SER A C 1
ATOM 1417 O O . SER A 1 190 ? 6.635 -5.851 0.485 1.00 98.75 190 SER A O 1
ATOM 1419 N N . ARG A 1 191 ? 8.483 -5.925 1.774 1.00 98.38 191 ARG A N 1
ATOM 1420 C CA . ARG A 1 191 ? 7.940 -6.748 2.858 1.00 98.38 191 ARG A CA 1
ATOM 1421 C C . ARG A 1 191 ? 8.049 -6.000 4.175 1.00 98.38 191 ARG A C 1
ATOM 1423 O O . ARG A 1 191 ? 9.140 -5.649 4.614 1.00 98.38 191 ARG A O 1
ATOM 1430 N N . ILE A 1 192 ? 6.919 -5.800 4.833 1.00 97.44 192 ILE A N 1
ATOM 1431 C CA . ILE A 1 192 ? 6.826 -5.130 6.124 1.00 97.44 192 ILE A CA 1
ATOM 1432 C C . ILE A 1 192 ? 7.428 -6.034 7.198 1.00 97.44 192 ILE A C 1
ATOM 1434 O O . ILE A 1 192 ? 6.946 -7.135 7.446 1.00 97.44 192 ILE A O 1
ATOM 1438 N N . THR A 1 193 ? 8.459 -5.545 7.880 1.00 95.75 193 THR A N 1
ATOM 1439 C CA . THR A 1 193 ? 9.092 -6.237 9.011 1.00 95.75 193 THR A CA 1
ATOM 1440 C C . THR A 1 193 ? 8.472 -5.833 10.344 1.00 95.75 193 THR A C 1
ATOM 1442 O O . THR A 1 193 ? 8.454 -6.617 11.293 1.00 95.75 193 THR A O 1
ATOM 1445 N N . LYS A 1 194 ? 7.926 -4.614 10.432 1.00 90.56 194 LYS A N 1
ATOM 1446 C CA . LYS A 1 194 ? 7.201 -4.125 11.609 1.00 90.56 194 LYS A CA 1
ATOM 1447 C C . LYS A 1 194 ? 6.175 -3.070 11.215 1.00 90.56 194 LYS A C 1
ATOM 1449 O O . LYS A 1 194 ? 6.535 -2.055 10.628 1.00 90.56 194 LYS A O 1
ATOM 1454 N N . LEU A 1 195 ? 4.922 -3.261 11.630 1.00 90.12 195 LEU A N 1
ATOM 1455 C CA . LEU A 1 195 ? 3.837 -2.293 11.454 1.00 90.12 195 LEU A CA 1
ATOM 1456 C C . LEU A 1 195 ? 3.423 -1.715 12.813 1.00 90.12 195 LEU A C 1
ATOM 1458 O O . LEU A 1 195 ? 2.703 -2.352 13.576 1.00 90.12 195 LEU A O 1
ATOM 1462 N N . GLY A 1 196 ? 3.924 -0.525 13.144 1.00 82.50 196 GLY A N 1
ATOM 1463 C CA . GLY A 1 196 ? 3.543 0.209 14.350 1.00 82.50 196 GLY A CA 1
ATOM 1464 C C . GLY A 1 196 ? 2.485 1.282 14.084 1.00 82.50 196 GLY A C 1
ATOM 1465 O O . GLY A 1 196 ? 2.103 1.549 12.945 1.00 82.50 196 GLY A O 1
ATOM 1466 N N . ARG A 1 197 ? 2.050 1.955 15.157 1.00 76.19 197 ARG A N 1
ATOM 1467 C CA . ARG A 1 197 ? 1.086 3.067 15.090 1.00 76.19 197 ARG A CA 1
ATOM 1468 C C . ARG A 1 197 ? 1.609 4.233 14.245 1.00 76.19 197 ARG A C 1
ATOM 1470 O O . ARG A 1 197 ? 0.953 4.634 13.290 1.00 76.19 197 ARG A O 1
ATOM 1477 N N . SER A 1 198 ? 2.791 4.749 14.589 1.00 85.44 198 SER A N 1
ATOM 1478 C CA . SER A 1 198 ? 3.399 5.939 13.972 1.00 85.44 198 SER A CA 1
ATOM 1479 C C . SER A 1 198 ? 4.548 5.642 13.008 1.00 85.44 198 SER A C 1
ATOM 1481 O O . SER A 1 198 ? 4.957 6.529 12.267 1.00 85.44 198 SER A O 1
ATOM 1483 N N . LEU A 1 199 ? 5.087 4.420 13.023 1.00 93.56 199 LEU A N 1
ATOM 1484 C CA . LEU A 1 199 ? 6.252 4.044 12.228 1.00 93.56 199 LEU A CA 1
ATOM 1485 C C . LEU A 1 199 ? 6.105 2.610 11.720 1.00 93.56 199 LEU A C 1
ATOM 1487 O O . LEU A 1 199 ? 5.691 1.721 12.469 1.00 93.56 199 LEU A O 1
ATOM 1491 N N . ALA A 1 200 ? 6.474 2.398 10.462 1.00 93.69 200 ALA A N 1
ATOM 1492 C CA . ALA A 1 200 ? 6.574 1.086 9.845 1.00 93.69 200 ALA A CA 1
ATOM 1493 C C . ALA A 1 200 ? 7.997 0.871 9.320 1.00 93.69 200 ALA A C 1
ATOM 1495 O O . ALA A 1 200 ? 8.684 1.827 8.965 1.00 93.69 200 ALA A O 1
ATOM 1496 N N . PHE A 1 201 ? 8.421 -0.386 9.287 1.00 98.06 201 PHE A N 1
ATOM 1497 C CA . PHE A 1 201 ? 9.700 -0.822 8.742 1.00 98.06 201 PHE A CA 1
ATOM 1498 C C . PHE A 1 201 ? 9.427 -1.873 7.676 1.00 98.06 201 PHE A C 1
ATOM 1500 O O . PHE A 1 201 ? 8.540 -2.713 7.856 1.00 98.06 201 PHE A O 1
ATOM 1507 N N . ALA A 1 202 ? 10.184 -1.829 6.586 1.00 98.12 202 ALA A N 1
ATOM 1508 C CA . ALA A 1 202 ? 10.083 -2.789 5.504 1.00 98.12 202 ALA A CA 1
ATOM 1509 C C . ALA A 1 202 ? 11.466 -3.089 4.925 1.00 98.12 202 ALA A C 1
ATOM 1511 O O . ALA A 1 202 ? 12.302 -2.191 4.822 1.00 98.12 202 ALA A O 1
ATOM 1512 N N . ASP A 1 203 ? 11.661 -4.342 4.529 1.00 98.44 203 ASP A N 1
ATOM 1513 C CA . ASP A 1 203 ? 12.782 -4.766 3.703 1.00 98.44 203 ASP A CA 1
ATOM 1514 C C . ASP A 1 203 ? 12.326 -4.796 2.247 1.00 98.44 203 ASP A C 1
ATOM 1516 O O . ASP A 1 203 ? 11.230 -5.268 1.931 1.00 98.44 203 ASP A O 1
ATOM 1520 N N . ILE A 1 204 ? 13.170 -4.290 1.353 1.00 98.69 204 ILE A N 1
ATOM 1521 C CA . ILE A 1 204 ? 12.871 -4.215 -0.074 1.00 98.69 204 ILE A CA 1
ATOM 1522 C C . ILE A 1 204 ? 13.903 -5.051 -0.814 1.00 98.69 204 ILE A C 1
ATOM 1524 O O . ILE A 1 204 ? 15.098 -4.954 -0.550 1.00 98.69 204 ILE A O 1
ATOM 1528 N N . THR A 1 205 ? 13.440 -5.884 -1.738 1.00 98.38 205 THR A N 1
ATOM 1529 C CA . THR A 1 205 ? 14.297 -6.640 -2.651 1.00 98.38 205 THR A CA 1
ATOM 1530 C C . THR A 1 205 ? 13.906 -6.314 -4.079 1.00 98.38 205 THR A C 1
ATOM 1532 O O . THR A 1 205 ? 12.735 -6.427 -4.455 1.00 98.38 205 THR A O 1
ATOM 1535 N N . MET A 1 206 ? 14.891 -5.925 -4.881 1.00 98.44 206 MET A N 1
ATOM 1536 C CA . MET A 1 206 ? 14.734 -5.703 -6.311 1.00 98.44 206 MET A CA 1
ATOM 1537 C C . MET A 1 206 ? 15.397 -6.837 -7.073 1.00 98.44 206 MET A C 1
ATOM 1539 O O . MET A 1 206 ? 16.556 -7.181 -6.825 1.00 98.44 206 MET A O 1
ATOM 1543 N N . SER A 1 207 ? 14.673 -7.411 -8.026 1.00 98.00 207 SER A N 1
ATOM 1544 C CA . SER A 1 207 ? 15.137 -8.564 -8.792 1.00 98.00 207 SER A CA 1
ATOM 1545 C C . SER A 1 207 ? 14.825 -8.436 -10.275 1.00 98.00 207 SER A C 1
ATOM 1547 O O . SER A 1 207 ? 13.854 -7.795 -10.677 1.00 98.00 207 SER A O 1
ATOM 1549 N N . VAL A 1 208 ? 15.678 -9.053 -11.085 1.00 96.62 208 VAL A N 1
ATOM 1550 C CA . VAL A 1 208 ? 15.454 -9.276 -12.514 1.00 96.6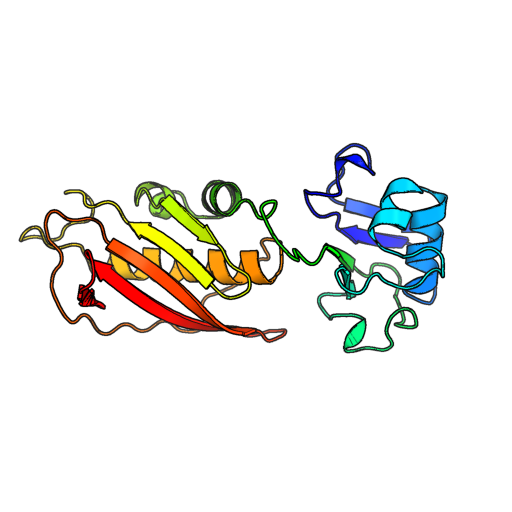2 208 VAL A CA 1
ATOM 1551 C C . VAL A 1 208 ? 15.500 -10.778 -12.725 1.00 96.62 208 VAL A C 1
ATOM 1553 O O . VAL A 1 208 ? 16.528 -11.407 -12.460 1.00 96.62 208 VAL A O 1
ATOM 1556 N N . SER A 1 209 ? 14.388 -11.360 -13.180 1.00 88.69 209 SER A N 1
ATOM 1557 C CA . SER A 1 209 ? 14.177 -12.812 -13.088 1.00 88.69 209 SER A CA 1
ATOM 1558 C C . SER A 1 209 ? 14.404 -13.275 -11.634 1.00 88.69 209 SER A C 1
ATOM 1560 O O . SER A 1 209 ? 13.776 -12.723 -10.736 1.00 88.69 209 SER A O 1
ATOM 1562 N N . ASP A 1 210 ? 15.345 -14.189 -11.379 1.00 86.62 210 ASP A N 1
ATOM 1563 C CA . ASP A 1 210 ? 15.661 -14.685 -10.028 1.00 86.62 210 ASP A CA 1
ATOM 1564 C C . ASP A 1 210 ? 16.894 -14.013 -9.389 1.00 86.62 210 ASP A C 1
ATOM 1566 O O . ASP A 1 210 ? 17.323 -14.379 -8.293 1.00 86.62 210 ASP A O 1
ATOM 1570 N N . ALA A 1 211 ? 17.516 -13.044 -10.070 1.00 93.69 211 ALA A N 1
ATOM 1571 C CA . ALA A 1 211 ? 18.744 -12.408 -9.602 1.00 93.69 211 ALA A CA 1
ATOM 1572 C C . ALA A 1 211 ? 18.454 -11.101 -8.855 1.00 93.69 211 ALA A C 1
ATOM 1574 O O . ALA A 1 211 ? 17.864 -10.177 -9.415 1.00 93.69 211 ALA A O 1
ATOM 1575 N N . VAL A 1 212 ? 18.944 -10.990 -7.617 1.00 96.44 212 VAL A N 1
ATOM 1576 C CA . VAL A 1 212 ? 18.878 -9.747 -6.832 1.00 96.44 212 VAL A CA 1
ATOM 1577 C C . VAL A 1 212 ? 19.817 -8.691 -7.423 1.00 96.44 212 VAL A C 1
ATOM 1579 O O . VAL A 1 212 ? 20.993 -8.960 -7.710 1.00 96.44 212 VAL A O 1
ATOM 1582 N N . VAL A 1 213 ? 19.286 -7.480 -7.600 1.00 96.31 213 VAL A N 1
ATOM 1583 C CA . VAL A 1 213 ? 19.987 -6.331 -8.194 1.00 96.31 213 VAL A CA 1
ATOM 1584 C C . VAL A 1 213 ? 20.124 -5.152 -7.234 1.00 96.31 213 VAL A C 1
ATOM 1586 O O . VAL A 1 213 ? 21.094 -4.400 -7.371 1.00 96.31 213 VAL A O 1
ATOM 1589 N N . ALA A 1 214 ? 19.221 -5.012 -6.259 1.00 92.31 214 ALA A N 1
ATOM 1590 C CA . ALA A 1 214 ? 19.293 -4.024 -5.182 1.00 92.31 214 ALA A CA 1
ATOM 1591 C C . ALA A 1 214 ? 18.501 -4.469 -3.946 1.00 92.31 214 ALA A C 1
ATOM 1593 O O . ALA A 1 214 ? 17.543 -5.264 -4.114 1.00 92.31 214 ALA A O 1
#